Protein AF-A0AAV6S9V0-F1 (afdb_monomer)

Mean predicted aligned error: 18.76 Å

Structure (mmCIF, N/CA/C/O backbone):
data_AF-A0AAV6S9V0-F1
#
_entry.id   AF-A0AAV6S9V0-F1
#
loop_
_atom_site.group_PDB
_atom_site.id
_atom_site.type_symbol
_atom_site.label_atom_id
_atom_site.label_alt_id
_atom_site.label_comp_id
_atom_site.label_asym_id
_atom_site.label_entity_id
_atom_site.label_seq_id
_atom_site.pdbx_PDB_ins_code
_atom_site.Cartn_x
_atom_site.Cartn_y
_atom_site.Cartn_z
_atom_site.occupancy
_atom_site.B_iso_or_equiv
_atom_site.auth_seq_id
_atom_site.auth_comp_id
_atom_site.auth_asym_id
_atom_site.auth_atom_id
_atom_site.pdbx_PDB_model_num
ATOM 1 N N . MET A 1 1 ? 70.504 6.740 30.346 1.00 38.22 1 MET A N 1
ATOM 2 C CA . MET A 1 1 ? 70.441 8.205 30.497 1.00 38.22 1 MET A CA 1
ATOM 3 C C . MET A 1 1 ? 69.069 8.645 30.030 1.00 38.22 1 MET A C 1
ATOM 5 O O . MET A 1 1 ? 68.662 8.243 28.950 1.00 38.22 1 MET A O 1
ATOM 9 N N . HIS A 1 2 ? 68.331 9.310 30.915 1.00 37.66 2 HIS A N 1
ATOM 10 C CA . HIS A 1 2 ? 66.986 9.837 30.683 1.00 37.66 2 HIS A CA 1
ATOM 11 C C . HIS A 1 2 ? 66.999 11.092 29.785 1.00 37.66 2 HIS A C 1
ATOM 13 O O . HIS A 1 2 ? 68.056 11.699 29.642 1.00 37.66 2 HIS A O 1
ATOM 19 N N . GLN A 1 3 ? 65.788 11.475 29.339 1.00 31.36 3 GLN A N 1
ATOM 20 C CA . GLN A 1 3 ? 65.337 12.746 28.722 1.00 31.36 3 GLN A CA 1
ATOM 21 C C . GLN A 1 3 ? 65.499 12.838 27.192 1.00 31.36 3 GLN A C 1
ATOM 23 O O . GLN A 1 3 ? 66.560 12.542 26.667 1.00 31.36 3 GLN A O 1
ATOM 28 N N . ASP A 1 4 ? 64.509 13.225 26.382 1.00 32.84 4 ASP A N 1
ATOM 29 C CA . ASP A 1 4 ? 63.156 13.724 26.649 1.00 32.84 4 ASP A CA 1
ATOM 30 C C . ASP A 1 4 ? 62.246 13.421 25.448 1.00 32.84 4 ASP A C 1
ATOM 32 O O . ASP A 1 4 ? 62.575 13.709 24.298 1.00 32.84 4 ASP A O 1
ATOM 36 N N . ASN A 1 5 ? 61.076 12.855 25.738 1.00 45.12 5 ASN A N 1
ATOM 37 C CA . ASN A 1 5 ? 59.947 12.782 24.824 1.00 45.12 5 ASN A CA 1
ATOM 38 C C . ASN A 1 5 ? 59.062 13.996 25.122 1.00 45.12 5 ASN A C 1
ATOM 40 O O . ASN A 1 5 ? 58.205 13.935 26.003 1.00 45.12 5 ASN A O 1
ATOM 44 N N . SER A 1 6 ? 59.291 15.123 24.447 1.00 39.75 6 SER A N 1
ATOM 45 C CA . SER A 1 6 ? 58.415 16.286 24.596 1.00 39.75 6 SER A CA 1
ATOM 46 C C . SER A 1 6 ? 58.487 17.254 23.417 1.00 39.75 6 SER A C 1
ATOM 48 O O . SER A 1 6 ? 59.466 17.968 23.237 1.00 39.75 6 SER A O 1
ATOM 50 N N . LYS A 1 7 ? 57.345 17.337 22.722 1.00 47.72 7 LYS A N 1
ATOM 51 C CA . LYS A 1 7 ? 56.799 18.516 22.031 1.00 47.72 7 LYS A CA 1
ATOM 52 C C . LYS A 1 7 ? 57.554 19.016 20.793 1.00 47.72 7 LYS A C 1
ATOM 54 O O . LYS A 1 7 ? 58.293 19.988 20.847 1.00 47.72 7 LYS A O 1
ATOM 59 N N . LEU A 1 8 ? 57.164 18.489 19.634 1.00 48.75 8 LEU A N 1
ATOM 60 C CA . LEU A 1 8 ? 57.107 19.278 18.397 1.00 48.75 8 LEU A CA 1
ATOM 61 C C . LEU A 1 8 ? 55.664 19.759 18.195 1.00 48.75 8 LEU A C 1
ATOM 63 O O . LEU A 1 8 ? 54.963 19.350 17.277 1.00 48.75 8 LEU A O 1
ATOM 67 N N . VAL A 1 9 ? 55.202 20.594 19.127 1.00 52.38 9 VAL A N 1
ATOM 68 C CA . VAL A 1 9 ? 54.061 21.479 18.872 1.00 52.38 9 VAL A CA 1
ATOM 69 C C . VAL A 1 9 ? 54.633 22.634 18.046 1.00 52.38 9 VAL A C 1
ATOM 71 O O . VAL A 1 9 ? 55.621 23.224 18.492 1.00 52.38 9 VAL A O 1
ATOM 74 N N . PRO A 1 10 ? 54.105 22.939 16.848 1.00 49.31 10 PRO A N 1
ATOM 75 C CA . PRO A 1 10 ? 54.591 24.083 16.089 1.00 49.31 10 PRO A CA 1
ATOM 76 C C . PRO A 1 10 ? 54.406 25.353 16.936 1.00 49.31 10 PRO A C 1
ATOM 78 O O . PRO A 1 10 ? 53.394 25.470 17.633 1.00 49.31 10 PRO A O 1
ATOM 81 N N . PRO A 1 11 ? 55.374 26.286 16.941 1.00 52.94 11 PRO A N 1
ATOM 82 C CA . PRO A 1 11 ? 55.238 27.525 17.694 1.00 52.94 11 PRO A CA 1
ATOM 83 C C . PRO A 1 11 ? 53.966 28.248 17.236 1.00 52.94 11 PRO A C 1
ATOM 85 O O . PRO A 1 11 ? 53.780 28.490 16.045 1.00 52.94 11 PRO A O 1
ATOM 88 N N . ALA A 1 12 ? 53.088 28.557 18.192 1.00 57.81 12 ALA A N 1
ATOM 89 C CA . ALA A 1 12 ? 51.774 29.155 17.946 1.00 57.81 12 ALA A CA 1
ATOM 90 C C . ALA A 1 12 ? 51.840 30.637 17.527 1.00 57.81 12 ALA A C 1
ATOM 92 O O . ALA A 1 12 ? 50.809 31.234 17.225 1.00 57.81 12 ALA A O 1
ATOM 93 N N . ASP A 1 13 ? 53.042 31.217 17.482 1.00 63.16 13 ASP A N 1
ATOM 94 C CA . ASP A 1 13 ? 53.250 32.629 17.193 1.00 63.16 13 ASP A CA 1
ATOM 95 C C . ASP A 1 13 ? 53.823 32.818 15.789 1.00 63.16 13 ASP A C 1
ATOM 97 O O . ASP A 1 13 ? 55.015 32.657 15.521 1.00 63.16 13 ASP A O 1
ATOM 101 N N . GLY A 1 14 ? 52.923 33.161 14.875 1.00 69.25 14 GLY A N 1
ATOM 102 C CA . GLY A 1 14 ? 53.205 33.469 13.482 1.00 69.25 14 GLY A CA 1
ATOM 103 C C . GLY A 1 14 ? 51.919 33.435 12.657 1.00 69.25 14 GLY A C 1
ATOM 104 O O . GLY A 1 14 ? 50.917 32.895 13.130 1.00 69.25 14 GLY A O 1
ATOM 105 N N . PRO A 1 15 ? 51.922 33.996 11.435 1.00 82.00 15 PRO A N 1
ATOM 106 C CA . PRO A 1 15 ? 50.782 33.885 10.536 1.00 82.00 15 PRO A CA 1
ATOM 107 C C . PRO A 1 15 ? 50.359 32.414 10.391 1.00 82.00 15 PRO A C 1
ATOM 109 O O . PRO A 1 15 ? 51.203 31.526 10.246 1.00 82.00 15 PRO A O 1
ATOM 112 N N . LEU A 1 16 ? 49.054 32.158 10.452 1.00 86.69 16 LEU A N 1
ATOM 113 C CA . LEU A 1 16 ? 48.418 30.863 10.224 1.00 86.69 16 LEU A CA 1
ATOM 114 C C . LEU A 1 16 ? 48.966 30.161 8.969 1.00 86.69 16 LEU A C 1
ATOM 116 O O . LEU A 1 16 ? 49.220 28.957 8.996 1.00 86.69 16 LEU A O 1
ATOM 120 N N . SER A 1 17 ? 49.254 30.905 7.899 1.00 87.88 17 SER A N 1
ATOM 121 C CA . SER A 1 17 ? 49.874 30.365 6.685 1.00 87.88 17 SER A CA 1
ATOM 122 C C . SER A 1 17 ? 51.276 29.781 6.918 1.00 87.88 17 SER A C 1
ATOM 124 O O . SER A 1 17 ? 51.641 28.760 6.328 1.00 87.88 17 SER A O 1
ATOM 126 N N . ALA A 1 18 ? 52.067 30.380 7.811 1.00 84.56 18 ALA A N 1
ATOM 127 C CA . ALA A 1 18 ? 53.374 29.865 8.212 1.00 84.56 18 ALA A CA 1
ATOM 128 C C . ALA A 1 18 ? 53.247 28.630 9.119 1.00 84.56 18 ALA A C 1
ATOM 130 O O . ALA A 1 18 ? 54.039 27.695 8.981 1.00 84.56 18 ALA A O 1
ATOM 131 N N . GLN A 1 19 ? 52.227 28.584 9.983 1.00 86.50 19 GLN A N 1
ATOM 132 C CA . GLN A 1 19 ? 51.955 27.430 10.847 1.00 86.50 19 GLN A CA 1
ATOM 133 C C . GLN A 1 19 ? 51.532 26.200 10.031 1.00 86.50 19 GLN A C 1
ATOM 135 O O . GLN A 1 19 ? 52.069 25.112 10.235 1.00 86.50 19 GLN A O 1
ATOM 140 N N . ILE A 1 20 ? 50.646 26.378 9.045 1.00 87.94 20 ILE A N 1
ATOM 141 C CA . ILE A 1 20 ? 50.209 25.302 8.141 1.00 87.94 20 ILE A CA 1
ATOM 142 C C . ILE A 1 20 ? 51.389 24.788 7.300 1.00 87.94 20 ILE A C 1
ATOM 144 O O . ILE A 1 20 ? 51.562 23.580 7.128 1.00 87.94 20 ILE A O 1
ATOM 148 N N . LYS A 1 21 ? 52.275 25.684 6.844 1.00 87.06 21 LYS A N 1
ATOM 149 C CA . LYS A 1 21 ? 53.505 25.300 6.135 1.00 87.06 21 LYS A CA 1
ATOM 150 C C . LYS A 1 21 ? 54.456 24.483 7.019 1.00 87.06 21 LYS A C 1
ATOM 152 O O . LYS A 1 21 ? 55.012 23.489 6.548 1.00 87.06 21 LYS A O 1
ATOM 157 N N . ALA A 1 22 ? 54.638 24.879 8.279 1.00 85.50 22 ALA A N 1
ATOM 158 C CA . ALA A 1 22 ? 55.466 24.152 9.242 1.00 85.50 22 ALA A CA 1
ATOM 159 C C . ALA A 1 22 ? 54.875 22.771 9.572 1.00 85.50 22 ALA A C 1
ATOM 161 O O . ALA A 1 22 ? 55.609 21.784 9.620 1.00 85.50 22 ALA A O 1
ATOM 162 N N . LEU A 1 23 ? 53.548 22.681 9.707 1.00 87.31 23 LEU A N 1
ATOM 163 C CA . LEU A 1 23 ? 52.833 21.420 9.902 1.00 87.31 23 LEU A CA 1
ATOM 164 C C . LEU A 1 23 ? 53.046 20.462 8.721 1.00 87.31 23 LEU A C 1
ATOM 166 O O . LEU A 1 23 ? 53.389 19.297 8.927 1.00 87.31 23 LEU A O 1
ATOM 170 N N . ARG A 1 24 ? 52.950 20.965 7.482 1.00 89.19 24 ARG A N 1
ATOM 171 C CA . ARG A 1 24 ? 53.237 20.176 6.273 1.00 89.19 24 ARG A CA 1
ATOM 172 C C . ARG A 1 24 ? 54.676 19.663 6.247 1.00 89.19 24 ARG A C 1
ATOM 174 O O . ARG A 1 24 ? 54.918 18.515 5.886 1.00 89.19 24 ARG A O 1
ATOM 181 N N . GLN A 1 25 ? 55.639 20.499 6.636 1.00 85.56 25 GLN A N 1
ATOM 182 C CA . GLN A 1 25 ? 57.052 20.115 6.699 1.00 85.56 25 GLN A CA 1
ATOM 183 C C . GLN A 1 25 ? 57.311 19.045 7.763 1.00 85.56 25 GLN A C 1
ATOM 185 O O . GLN A 1 25 ? 58.062 18.109 7.490 1.00 85.56 25 GLN A O 1
ATOM 190 N N . ALA A 1 26 ? 56.674 19.152 8.931 1.00 86.25 26 ALA A N 1
ATOM 191 C CA . ALA A 1 26 ? 56.770 18.157 9.994 1.00 86.25 26 ALA A CA 1
ATOM 192 C C . ALA A 1 26 ? 56.170 16.809 9.568 1.00 86.25 26 ALA A C 1
ATOM 194 O O . ALA A 1 26 ? 56.795 15.779 9.796 1.00 86.25 26 ALA A O 1
ATOM 195 N N . TYR A 1 27 ? 55.018 16.824 8.887 1.00 88.06 27 TYR A N 1
ATOM 196 C CA . TYR A 1 27 ? 54.368 15.623 8.349 1.00 88.06 27 TYR A CA 1
ATOM 197 C C . TYR A 1 27 ? 55.253 14.874 7.341 1.00 88.06 27 TYR A C 1
ATOM 199 O O . TYR A 1 27 ? 55.373 13.654 7.404 1.00 88.06 27 TYR A O 1
ATOM 207 N N . VAL A 1 28 ? 55.930 15.596 6.443 1.00 88.12 28 VAL A N 1
ATOM 208 C CA . VAL A 1 28 ? 56.862 14.976 5.485 1.00 88.12 28 VAL A CA 1
ATOM 209 C C . VAL A 1 28 ? 58.127 14.466 6.187 1.00 88.12 28 VAL A C 1
ATOM 211 O O . VAL A 1 28 ? 58.603 13.376 5.879 1.00 88.12 28 VAL A O 1
ATOM 214 N N . HIS A 1 29 ? 58.656 15.202 7.172 1.00 82.06 29 HIS A N 1
ATOM 215 C CA . HIS A 1 29 ? 59.834 14.772 7.942 1.00 82.06 29 HIS A CA 1
ATOM 216 C C . HIS A 1 29 ? 59.568 13.553 8.832 1.00 82.06 29 HIS A C 1
ATOM 218 O O . HIS A 1 29 ? 60.494 12.790 9.096 1.00 82.06 29 HIS A O 1
ATOM 224 N N . SER A 1 30 ? 58.327 13.341 9.277 1.00 83.31 30 SER A N 1
ATOM 225 C CA . SER A 1 30 ? 57.923 12.141 10.015 1.00 83.31 30 SER A CA 1
ATOM 226 C C . SER A 1 30 ? 57.589 10.943 9.111 1.00 83.31 30 SER A C 1
ATOM 228 O O . SER A 1 30 ? 57.146 9.912 9.614 1.00 83.31 30 SER A O 1
ATOM 230 N N . GLY A 1 31 ? 57.833 11.047 7.796 1.00 82.12 31 GLY A N 1
ATOM 231 C CA . GLY A 1 31 ? 57.647 9.968 6.818 1.00 82.12 31 GLY A CA 1
ATOM 232 C C . GLY A 1 31 ? 56.293 9.970 6.100 1.00 82.12 31 GLY A C 1
ATOM 233 O O . GLY A 1 31 ? 56.017 9.065 5.312 1.00 82.12 31 GLY A O 1
ATOM 234 N N . GLY A 1 32 ? 55.446 10.976 6.334 1.00 87.50 32 GLY A N 1
ATOM 235 C CA . GLY A 1 32 ? 54.166 11.139 5.649 1.00 87.50 32 GLY A CA 1
ATOM 236 C C . GLY A 1 32 ? 54.342 11.457 4.162 1.00 87.50 32 GLY A C 1
ATOM 237 O O . GLY A 1 32 ? 54.975 12.446 3.802 1.00 87.50 32 GLY A O 1
ATOM 238 N N . SER A 1 33 ? 53.774 10.616 3.294 1.00 86.44 33 SER A N 1
ATOM 239 C CA . SER A 1 33 ? 53.889 10.734 1.827 1.00 86.44 33 SER A CA 1
ATOM 240 C C . SER A 1 33 ? 52.538 10.667 1.102 1.00 86.44 33 SER A C 1
ATOM 242 O O . SER A 1 33 ? 52.505 10.504 -0.115 1.00 86.44 33 SER A O 1
ATOM 244 N N . ASP A 1 34 ? 51.423 10.772 1.834 1.00 93.06 34 ASP A N 1
ATOM 245 C CA . ASP A 1 34 ? 50.078 10.752 1.255 1.00 93.06 34 ASP A CA 1
ATOM 246 C C . ASP A 1 34 ? 49.832 12.014 0.393 1.00 93.06 34 ASP A C 1
ATOM 248 O O . ASP A 1 34 ? 49.881 13.134 0.919 1.00 93.06 34 ASP A O 1
ATOM 252 N N . PRO A 1 35 ? 49.559 11.871 -0.920 1.00 84.25 35 PRO A N 1
ATOM 253 C CA . PRO A 1 35 ? 49.357 13.012 -1.812 1.00 84.25 35 PRO A CA 1
ATOM 254 C C . PRO A 1 35 ? 48.102 13.832 -1.496 1.00 84.25 35 PRO A C 1
ATOM 256 O O . PRO A 1 35 ? 48.109 15.046 -1.698 1.00 84.25 35 PRO A O 1
ATOM 259 N N . GLY A 1 36 ? 47.036 13.197 -1.001 1.00 89.31 36 GLY A N 1
ATOM 260 C CA . GLY A 1 36 ? 45.774 13.858 -0.671 1.00 89.31 36 GLY A CA 1
ATOM 261 C C . GLY A 1 36 ? 45.912 14.752 0.556 1.00 89.31 36 GLY A C 1
ATOM 262 O O . GLY A 1 36 ? 45.481 15.903 0.540 1.00 89.31 36 GLY A O 1
ATOM 263 N N . ILE A 1 37 ? 46.607 14.264 1.583 1.00 86.88 37 ILE A N 1
ATOM 264 C CA . ILE A 1 37 ? 46.890 15.037 2.799 1.00 86.88 37 ILE A CA 1
ATOM 265 C C . ILE A 1 37 ? 47.816 16.226 2.493 1.00 86.88 37 ILE A C 1
ATOM 267 O O . ILE A 1 37 ? 47.612 17.333 2.998 1.00 86.88 37 ILE A O 1
ATOM 271 N N . ILE A 1 38 ? 48.825 16.032 1.637 1.00 88.62 38 ILE A N 1
ATOM 272 C CA . ILE A 1 38 ? 49.725 17.117 1.222 1.00 88.62 38 ILE A CA 1
ATOM 273 C C . ILE A 1 38 ? 48.972 18.170 0.402 1.00 88.62 38 ILE A C 1
ATOM 275 O O . ILE A 1 38 ? 49.166 19.360 0.653 1.00 88.62 38 ILE A O 1
ATOM 279 N N . ALA A 1 39 ? 48.114 17.754 -0.535 1.00 88.56 39 ALA A N 1
ATOM 280 C CA . ALA A 1 39 ? 47.292 18.664 -1.332 1.00 88.56 39 ALA A CA 1
ATOM 281 C C . ALA A 1 39 ? 46.364 19.500 -0.440 1.00 88.56 39 ALA A C 1
ATOM 283 O O . ALA A 1 39 ? 46.391 20.725 -0.506 1.00 88.56 39 ALA A O 1
ATOM 284 N N . GLN A 1 40 ? 45.662 18.856 0.495 1.00 90.56 40 GLN A N 1
ATOM 285 C CA . GLN A 1 40 ? 44.777 19.543 1.433 1.00 90.56 40 GLN A CA 1
ATOM 286 C C . GLN A 1 40 ? 45.519 20.579 2.292 1.00 90.56 40 GLN A C 1
ATOM 288 O O . GLN A 1 40 ? 45.029 21.687 2.499 1.00 90.56 40 GLN A O 1
ATOM 293 N N . MET A 1 41 ? 46.727 20.261 2.774 1.00 89.88 41 MET A N 1
ATOM 294 C CA . MET A 1 41 ? 47.541 21.228 3.520 1.00 89.88 41 MET A CA 1
ATOM 295 C C . MET A 1 41 ? 48.034 22.394 2.650 1.00 89.88 41 MET A C 1
ATOM 297 O O . MET A 1 41 ? 48.228 23.492 3.166 1.00 89.88 41 MET A O 1
ATOM 301 N N . VAL A 1 42 ? 48.250 22.181 1.348 1.00 89.06 42 VAL A N 1
ATOM 302 C CA . VAL A 1 42 ? 48.604 23.252 0.400 1.00 89.06 42 VAL A CA 1
ATOM 303 C C . VAL A 1 42 ? 47.411 24.173 0.145 1.00 89.06 42 VAL A C 1
ATOM 305 O O . VAL A 1 42 ? 47.582 25.394 0.168 1.00 89.06 42 VAL A O 1
ATOM 308 N N . ASP A 1 43 ? 46.215 23.615 -0.024 1.00 92.06 43 ASP A N 1
ATOM 309 C CA . ASP A 1 43 ? 44.991 24.394 -0.230 1.00 92.06 43 ASP A CA 1
ATOM 310 C C . ASP A 1 43 ? 44.693 25.263 0.998 1.00 92.06 43 ASP A C 1
ATOM 312 O O . ASP A 1 43 ? 44.589 26.484 0.889 1.00 92.06 43 ASP A O 1
ATOM 316 N N . LEU A 1 44 ? 44.735 24.668 2.195 1.00 90.81 44 LEU A N 1
ATOM 317 C CA . LEU A 1 44 ? 44.561 25.391 3.459 1.00 90.81 44 LEU A CA 1
ATOM 318 C C . LEU A 1 44 ? 45.613 26.491 3.668 1.00 90.81 44 LEU A C 1
ATOM 320 O O . LEU A 1 44 ? 45.320 27.534 4.254 1.00 90.81 44 LEU A O 1
ATOM 324 N N . GLN A 1 45 ? 46.843 26.287 3.189 1.00 90.25 45 GLN A N 1
ATOM 325 C CA . GLN A 1 45 ? 47.881 27.314 3.252 1.00 90.25 45 GLN A CA 1
ATOM 326 C C . GLN A 1 45 ? 47.538 28.502 2.339 1.00 90.25 45 GLN A C 1
ATOM 328 O O . GLN A 1 45 ? 47.751 29.651 2.728 1.00 90.25 45 GLN A O 1
ATOM 333 N N . THR A 1 46 ? 47.011 28.231 1.144 1.00 87.19 46 THR A N 1
ATOM 334 C CA . THR A 1 46 ? 46.576 29.251 0.176 1.00 87.19 46 THR A CA 1
ATOM 335 C C . THR A 1 46 ? 45.413 30.071 0.730 1.00 87.19 46 THR A C 1
ATOM 337 O O . THR A 1 46 ? 45.448 31.305 0.692 1.00 87.19 46 THR A O 1
ATOM 340 N N . ASP A 1 47 ? 44.434 29.398 1.330 1.00 87.19 47 ASP A N 1
ATOM 341 C CA . ASP A 1 47 ? 43.279 30.037 1.959 1.00 87.19 47 ASP A CA 1
ATOM 342 C C . ASP A 1 47 ? 43.703 30.930 3.130 1.00 87.19 47 ASP A C 1
ATOM 344 O O . ASP A 1 47 ? 43.315 32.099 3.204 1.00 87.19 47 ASP A O 1
ATOM 348 N N . ALA A 1 48 ? 44.588 30.434 4.001 1.00 86.38 48 ALA A N 1
ATOM 349 C CA . ALA A 1 48 ? 45.124 31.216 5.113 1.00 86.38 48 ALA A CA 1
ATOM 350 C C . ALA A 1 48 ? 45.899 32.460 4.639 1.00 86.38 48 ALA A C 1
ATOM 352 O O . ALA A 1 48 ? 45.754 33.532 5.227 1.00 86.38 48 ALA A O 1
ATOM 353 N N . GLN A 1 49 ? 46.669 32.364 3.546 1.00 85.12 49 GLN A N 1
ATOM 354 C CA . GLN A 1 49 ? 47.364 33.523 2.962 1.00 85.12 49 GLN A CA 1
ATOM 355 C C . GLN A 1 49 ? 46.395 34.576 2.421 1.00 85.12 49 GLN A C 1
ATOM 357 O O . GLN A 1 49 ? 46.658 35.773 2.548 1.00 85.12 49 GLN A O 1
ATOM 362 N N . SER A 1 50 ? 45.278 34.148 1.829 1.00 84.06 50 SER A N 1
ATOM 363 C CA . SER A 1 50 ? 44.228 35.057 1.363 1.00 84.06 50 SER A CA 1
ATOM 364 C C . SER A 1 50 ? 43.611 35.828 2.534 1.00 84.06 50 SER A C 1
ATOM 366 O O . SER A 1 50 ? 43.519 37.058 2.501 1.00 84.06 50 SER A O 1
ATOM 368 N N . VAL A 1 51 ? 43.282 35.122 3.620 1.00 82.81 51 VAL A N 1
ATOM 369 C CA . VAL A 1 51 ? 42.694 35.712 4.832 1.00 82.81 51 VAL A CA 1
ATOM 370 C C . VAL A 1 51 ? 43.655 36.694 5.508 1.00 82.81 51 VAL A C 1
ATOM 372 O O . VAL A 1 51 ? 43.264 37.816 5.824 1.00 82.81 51 VAL A O 1
ATOM 375 N N . GLU A 1 52 ? 44.927 36.329 5.671 1.00 84.00 52 GLU A N 1
ATOM 376 C CA . GLU A 1 52 ? 45.944 37.201 6.275 1.00 84.00 52 GLU A CA 1
ATOM 377 C C . GLU A 1 52 ? 46.208 38.456 5.450 1.00 84.00 52 GLU A C 1
ATOM 379 O O . GLU A 1 52 ? 46.357 39.548 6.002 1.00 84.00 52 GLU A O 1
ATOM 384 N N . LYS A 1 53 ? 46.237 38.323 4.121 1.00 75.44 53 LYS A N 1
ATOM 385 C CA . LYS A 1 53 ? 46.408 39.458 3.213 1.00 75.44 53 LYS A CA 1
ATOM 386 C C . LYS A 1 53 ? 45.252 40.445 3.352 1.00 75.44 53 LYS A C 1
ATOM 388 O O . LYS A 1 53 ? 45.507 41.642 3.455 1.00 75.44 53 LYS A O 1
ATOM 393 N N . ASN A 1 54 ? 44.019 39.946 3.448 1.00 72.31 54 ASN A N 1
ATOM 394 C CA . ASN A 1 54 ? 42.824 40.765 3.664 1.00 72.31 54 ASN A CA 1
ATOM 395 C C . ASN A 1 54 ? 42.814 41.434 5.055 1.00 72.31 54 ASN A C 1
ATOM 397 O O . ASN A 1 54 ? 42.356 42.567 5.215 1.00 72.31 54 ASN A O 1
ATOM 401 N N . GLN A 1 55 ? 43.371 40.767 6.069 1.00 68.31 55 GLN A N 1
ATOM 402 C CA . GLN A 1 55 ? 43.485 41.299 7.430 1.00 68.31 55 GLN A CA 1
ATOM 403 C C . GLN A 1 55 ? 44.598 42.360 7.554 1.00 68.31 55 GLN A C 1
ATOM 405 O O . GLN A 1 55 ? 44.450 43.358 8.269 1.00 68.31 55 GLN A O 1
ATOM 410 N N . ALA A 1 56 ? 45.695 42.193 6.809 1.00 61.12 56 ALA A N 1
ATOM 411 C CA . ALA A 1 56 ? 46.788 43.156 6.718 1.00 61.12 56 ALA A CA 1
ATOM 412 C C . ALA A 1 56 ? 46.390 44.417 5.932 1.00 61.12 56 ALA A C 1
ATOM 414 O O . ALA A 1 56 ? 46.774 45.518 6.330 1.00 61.12 56 ALA A O 1
ATOM 415 N N . THR A 1 57 ? 45.581 44.293 4.870 1.00 57.72 57 THR A N 1
ATOM 416 C CA . THR A 1 57 ? 45.033 45.452 4.141 1.00 57.72 57 THR A CA 1
ATOM 417 C C . THR A 1 57 ? 44.063 46.255 5.008 1.00 57.72 57 THR A C 1
ATOM 419 O O . THR A 1 57 ? 44.197 47.475 5.075 1.00 57.72 57 THR A O 1
ATOM 422 N N . ALA A 1 58 ? 43.197 45.590 5.783 1.00 55.62 58 ALA A N 1
ATOM 423 C CA . ALA A 1 58 ? 42.310 46.254 6.746 1.00 55.62 58 ALA A CA 1
ATOM 424 C C . ALA A 1 58 ? 43.085 46.973 7.876 1.00 55.62 58 ALA A C 1
ATOM 426 O O . ALA A 1 58 ? 42.716 48.066 8.309 1.00 55.62 58 ALA A O 1
ATOM 427 N N . SER A 1 59 ? 44.206 46.399 8.327 1.00 53.62 59 SER A N 1
ATOM 428 C CA . SER A 1 59 ? 45.058 46.988 9.375 1.00 53.62 59 SER A CA 1
ATOM 429 C C . SER A 1 59 ? 45.950 48.132 8.863 1.00 53.62 59 SER A C 1
ATOM 431 O O . SER A 1 59 ? 46.261 49.064 9.608 1.00 53.62 59 SER A O 1
ATOM 433 N N . ALA A 1 60 ? 46.352 48.100 7.587 1.00 50.22 60 ALA A N 1
ATOM 434 C CA . ALA A 1 60 ? 47.101 49.177 6.938 1.00 50.22 60 ALA A CA 1
ATOM 435 C C . ALA A 1 60 ? 46.216 50.402 6.639 1.00 50.22 60 ALA A C 1
ATOM 437 O O . ALA A 1 60 ? 46.676 51.540 6.776 1.00 50.22 60 ALA A O 1
ATOM 438 N N . GLU A 1 61 ? 44.939 50.186 6.311 1.00 51.25 61 GLU A N 1
ATOM 439 C CA . GLU A 1 61 ? 43.940 51.252 6.157 1.00 51.25 61 GLU A CA 1
ATOM 440 C C . GLU A 1 61 ? 43.596 51.931 7.494 1.00 51.25 61 GLU A C 1
ATOM 442 O O . GLU A 1 61 ? 43.375 53.144 7.528 1.00 51.25 61 GLU A O 1
ATOM 447 N N . ALA A 1 62 ? 43.670 51.200 8.613 1.00 46.81 62 ALA A N 1
ATOM 448 C CA . ALA A 1 62 ? 43.483 51.745 9.960 1.00 46.81 62 ALA A CA 1
ATOM 449 C C . ALA A 1 62 ? 44.652 52.629 10.453 1.00 46.81 62 ALA A C 1
ATOM 451 O O . ALA A 1 62 ? 44.455 53.493 11.305 1.00 46.81 62 ALA A O 1
ATOM 452 N N . ARG A 1 63 ? 45.872 52.464 9.917 1.00 46.19 63 ARG A N 1
ATOM 453 C CA . ARG A 1 63 ? 47.079 53.184 10.384 1.00 46.19 63 ARG A CA 1
ATOM 454 C C . ARG A 1 63 ? 47.357 54.516 9.680 1.00 46.19 63 ARG A C 1
ATOM 456 O O . ARG A 1 63 ? 48.257 55.237 10.099 1.00 46.19 63 ARG A O 1
ATOM 463 N N . ARG A 1 64 ? 46.601 54.866 8.631 1.00 46.72 64 ARG A N 1
ATOM 464 C CA . ARG A 1 64 ? 46.774 56.124 7.873 1.00 46.72 64 ARG A CA 1
ATOM 465 C C . ARG A 1 64 ? 45.936 57.304 8.373 1.00 46.72 64 ARG A C 1
ATOM 467 O O . ARG A 1 64 ? 45.958 58.355 7.741 1.00 46.72 64 ARG A O 1
ATOM 474 N N . LYS A 1 65 ? 45.217 57.177 9.491 1.00 40.47 65 LYS A N 1
ATOM 475 C CA . LYS A 1 65 ? 44.393 58.269 10.027 1.00 40.47 65 LYS A CA 1
ATOM 476 C C . LYS A 1 65 ? 44.678 58.511 11.507 1.00 40.47 65 LYS A C 1
ATOM 478 O O . LYS A 1 65 ? 44.179 57.793 12.362 1.00 40.47 65 LYS A O 1
ATOM 483 N N . ASN A 1 66 ? 45.464 59.544 11.791 1.00 35.75 66 ASN A N 1
ATOM 484 C CA . ASN A 1 66 ? 45.396 60.318 13.033 1.00 35.75 66 ASN A CA 1
ATOM 485 C C . ASN A 1 66 ? 45.985 61.721 12.742 1.00 35.75 66 ASN A C 1
ATOM 487 O O . ASN A 1 66 ? 46.907 61.772 11.924 1.00 35.75 66 ASN A O 1
ATOM 491 N N . PRO A 1 67 ? 45.560 62.829 13.385 1.00 51.94 67 PRO A N 1
ATOM 492 C CA . PRO A 1 67 ? 44.689 62.900 14.557 1.00 51.94 67 PRO A CA 1
ATOM 493 C C . PRO A 1 67 ? 43.542 63.933 14.485 1.00 51.94 67 PRO A C 1
ATOM 495 O O . PRO A 1 67 ? 43.423 64.699 13.538 1.00 51.94 67 PRO A O 1
ATOM 498 N N . GLU A 1 68 ? 42.755 63.933 15.566 1.00 31.81 68 GLU A N 1
ATOM 499 C CA . GLU A 1 68 ? 41.888 65.016 16.071 1.00 31.81 68 GLU A CA 1
ATOM 500 C C . GLU A 1 68 ? 40.377 64.949 15.762 1.00 31.81 68 GLU A C 1
ATOM 502 O O . GLU A 1 68 ? 39.868 65.425 14.760 1.00 31.81 68 GLU A O 1
ATOM 507 N N . HIS A 1 69 ? 39.692 64.353 16.745 1.00 36.06 69 HIS A N 1
ATOM 508 C CA . HIS A 1 69 ? 38.471 64.806 17.425 1.00 36.06 69 HIS A CA 1
ATOM 509 C C . HIS A 1 69 ? 37.157 65.031 16.644 1.00 36.06 69 HIS A C 1
ATOM 511 O O . HIS A 1 69 ? 37.043 65.877 15.769 1.00 36.06 69 HIS A O 1
ATOM 517 N N . CYS A 1 70 ? 36.130 64.338 17.160 1.00 42.09 70 CYS A N 1
ATOM 518 C CA . CYS A 1 70 ? 34.690 64.590 17.044 1.00 42.09 70 CYS A CA 1
ATOM 519 C C . CYS A 1 70 ? 34.082 64.504 15.641 1.00 42.09 70 CYS A C 1
ATOM 521 O O . CYS A 1 70 ? 34.145 65.466 14.899 1.00 42.09 70 CYS A O 1
ATOM 523 N N . ILE A 1 71 ? 33.452 63.367 15.307 1.00 40.38 71 ILE A N 1
ATOM 524 C CA . ILE A 1 71 ? 31.986 63.170 15.178 1.00 40.38 71 ILE A CA 1
ATOM 525 C C . ILE A 1 71 ? 31.784 61.648 15.003 1.00 40.38 71 ILE A C 1
ATOM 527 O O . ILE A 1 71 ? 31.923 61.103 13.908 1.00 40.38 71 ILE A O 1
ATOM 531 N N . LEU A 1 72 ? 31.531 60.936 16.106 1.00 47.12 72 LEU A N 1
ATOM 532 C CA . LEU A 1 72 ? 30.978 59.579 16.061 1.00 47.12 72 LEU A CA 1
ATOM 533 C C . LEU A 1 72 ? 29.482 59.719 15.750 1.00 47.12 72 LEU A C 1
ATOM 535 O O . LEU A 1 72 ? 28.797 60.416 16.486 1.00 47.12 72 LEU A O 1
ATOM 539 N N . ASP A 1 73 ? 29.024 59.142 14.634 1.00 37.97 73 ASP A N 1
ATOM 540 C CA . ASP A 1 73 ? 27.855 58.232 14.590 1.00 37.97 73 ASP A CA 1
ATOM 541 C C . ASP A 1 73 ? 27.286 58.023 13.175 1.00 37.97 73 ASP A C 1
ATOM 543 O O . ASP A 1 73 ? 26.633 57.019 12.920 1.00 37.97 73 ASP A O 1
ATOM 547 N N . SER A 1 74 ? 27.603 58.862 12.185 1.00 38.56 74 SER A N 1
ATOM 548 C CA . SER A 1 74 ? 26.897 58.794 10.888 1.00 38.56 74 SER A CA 1
ATOM 549 C C . SER A 1 74 ? 27.450 57.798 9.853 1.00 38.56 74 SER A C 1
ATOM 551 O O . SER A 1 74 ? 26.792 57.546 8.847 1.00 38.56 74 SER A O 1
ATOM 553 N N . THR A 1 75 ? 28.640 57.214 10.051 1.00 40.31 75 THR A N 1
ATOM 554 C CA . THR A 1 75 ? 29.318 56.438 8.981 1.00 40.31 75 THR A CA 1
ATOM 555 C C . THR A 1 75 ? 29.321 54.919 9.199 1.00 40.31 75 THR A C 1
ATOM 557 O O . THR A 1 75 ? 29.561 54.170 8.254 1.00 40.31 75 THR A O 1
ATOM 560 N N . ARG A 1 76 ? 29.010 54.420 10.408 1.00 42.19 76 ARG A N 1
ATOM 561 C CA . ARG A 1 76 ? 28.898 52.962 10.653 1.00 42.19 76 ARG A CA 1
ATOM 562 C C . ARG A 1 76 ? 27.567 52.386 10.163 1.00 42.19 76 ARG A C 1
ATOM 564 O O . ARG A 1 76 ? 27.541 51.240 9.723 1.00 42.19 76 ARG A O 1
ATOM 571 N N . GLU A 1 77 ? 26.502 53.186 10.140 1.00 40.38 77 GLU A N 1
ATOM 572 C CA . GLU A 1 77 ? 25.180 52.740 9.682 1.00 40.38 77 GLU A CA 1
ATOM 573 C C . GLU A 1 77 ? 25.094 52.563 8.158 1.00 40.38 77 GLU A C 1
ATOM 575 O O . GLU A 1 77 ? 24.434 51.642 7.680 1.00 40.38 77 GLU A O 1
ATOM 580 N N . ALA A 1 78 ? 25.795 53.392 7.375 1.00 41.88 78 ALA A N 1
ATOM 581 C CA . ALA A 1 78 ? 25.794 53.284 5.914 1.00 41.88 78 ALA A CA 1
ATOM 582 C C . ALA A 1 78 ? 26.545 52.033 5.422 1.00 41.88 78 ALA A C 1
ATOM 584 O O . ALA A 1 78 ? 26.090 51.364 4.496 1.00 41.88 78 ALA A O 1
ATOM 585 N N . SER A 1 79 ? 27.651 51.675 6.086 1.00 47.00 79 SER A N 1
ATOM 586 C CA . SER A 1 79 ? 28.408 50.460 5.765 1.00 47.00 79 SER A CA 1
ATOM 587 C C . SER A 1 79 ? 27.650 49.195 6.169 1.00 47.00 79 SER A C 1
ATOM 589 O O . SER A 1 79 ? 27.642 48.245 5.399 1.00 47.00 79 SER A O 1
ATOM 591 N N . GLN A 1 80 ? 26.972 49.189 7.324 1.00 48.69 80 GLN A N 1
ATOM 592 C CA . GLN A 1 80 ? 26.144 48.052 7.745 1.00 48.69 80 GLN A CA 1
ATOM 593 C C . GLN A 1 80 ? 24.917 47.874 6.852 1.00 48.69 80 GLN A C 1
ATOM 595 O O . GLN A 1 80 ? 24.607 46.748 6.487 1.00 48.69 80 GLN A O 1
ATOM 600 N N . ARG A 1 81 ? 24.251 48.959 6.426 1.00 46.62 81 ARG A N 1
ATOM 601 C CA . ARG A 1 81 ? 23.149 48.858 5.456 1.00 46.62 81 ARG A CA 1
ATOM 602 C C . ARG A 1 81 ? 23.614 48.298 4.116 1.00 46.62 81 ARG A C 1
ATOM 604 O O . ARG A 1 81 ? 22.889 47.490 3.558 1.00 46.62 81 ARG A O 1
ATOM 611 N N . GLY A 1 82 ? 24.794 48.680 3.620 1.00 51.75 82 GLY A N 1
ATOM 612 C CA . GLY A 1 82 ? 25.364 48.108 2.393 1.00 51.75 82 GLY A CA 1
ATOM 613 C C . GLY A 1 82 ? 25.545 46.592 2.488 1.00 51.75 82 GLY A C 1
ATOM 614 O O . GLY A 1 82 ? 25.055 45.866 1.630 1.00 51.75 82 GLY A O 1
ATOM 615 N N . THR A 1 83 ? 26.123 46.108 3.591 1.00 56.22 83 THR A N 1
ATOM 616 C CA . THR A 1 83 ? 26.305 44.667 3.835 1.00 56.22 83 THR A CA 1
ATOM 617 C C . THR A 1 83 ? 24.975 43.938 4.044 1.00 56.22 83 THR A C 1
ATOM 619 O O . THR A 1 83 ? 24.808 42.819 3.573 1.00 56.22 83 THR A O 1
ATOM 622 N N . THR A 1 84 ? 24.002 44.570 4.708 1.00 60.88 84 THR A N 1
ATOM 623 C CA . THR A 1 84 ? 22.659 44.006 4.915 1.00 60.88 84 THR A CA 1
ATOM 624 C C . THR A 1 84 ? 21.854 43.942 3.615 1.00 60.88 84 THR A C 1
ATOM 626 O O . THR A 1 84 ? 21.155 42.961 3.387 1.00 60.88 84 THR A O 1
ATOM 629 N N . TRP A 1 85 ? 21.957 44.949 2.740 1.00 63.56 85 TRP A N 1
ATOM 630 C CA . TRP A 1 85 ? 21.303 44.937 1.426 1.00 63.56 85 TRP A CA 1
ATOM 631 C C . TRP A 1 85 ? 21.938 43.916 0.480 1.00 63.56 85 TRP A C 1
ATOM 633 O O . TRP A 1 85 ? 21.210 43.224 -0.228 1.00 63.56 85 TRP A O 1
ATOM 643 N N . GLU A 1 86 ? 23.266 43.778 0.494 1.00 77.06 86 GLU A N 1
ATOM 644 C CA . GLU A 1 86 ? 23.979 42.737 -0.257 1.00 77.06 86 GLU A CA 1
ATOM 645 C C . GLU A 1 86 ? 23.611 41.331 0.233 1.00 77.06 86 GLU A C 1
ATOM 647 O O . GLU A 1 86 ? 23.335 40.458 -0.588 1.00 77.06 86 GLU A O 1
ATOM 652 N N . LEU A 1 87 ? 23.512 41.123 1.552 1.00 77.06 87 LEU A N 1
ATOM 653 C CA . LEU A 1 87 ? 23.020 39.872 2.141 1.00 77.06 87 LEU A CA 1
ATOM 654 C C . LEU A 1 87 ? 21.574 39.570 1.736 1.00 77.06 87 LEU A C 1
ATOM 656 O O . LEU A 1 87 ? 21.283 38.440 1.359 1.00 77.06 87 LEU A O 1
ATOM 660 N N . LEU A 1 88 ? 20.689 40.569 1.754 1.00 83.81 88 LEU A N 1
ATOM 661 C CA . LEU A 1 88 ? 19.284 40.402 1.373 1.00 83.81 88 LEU A CA 1
ATOM 662 C C . LEU A 1 88 ? 19.128 40.056 -0.118 1.00 83.81 88 LEU A C 1
ATOM 664 O O . LEU A 1 88 ? 18.307 39.219 -0.488 1.00 83.81 88 LEU A O 1
ATOM 668 N N . LEU A 1 89 ? 19.932 40.680 -0.982 1.00 85.06 89 LEU A N 1
ATOM 669 C CA . LEU A 1 89 ? 19.983 40.361 -2.412 1.00 85.06 89 LEU A CA 1
ATOM 670 C C . LEU A 1 89 ? 20.504 38.942 -2.651 1.00 85.06 89 LEU A C 1
ATOM 672 O O . LEU A 1 89 ? 19.959 38.222 -3.488 1.00 85.06 89 LEU A O 1
ATOM 676 N N . LEU A 1 90 ? 21.524 38.528 -1.899 1.00 79.56 90 LEU A N 1
ATOM 677 C CA . LEU A 1 90 ? 22.084 37.184 -1.987 1.00 79.56 90 LEU A CA 1
ATOM 678 C C . LEU A 1 90 ? 21.101 36.124 -1.470 1.00 79.56 90 LEU A C 1
ATOM 680 O O . LEU A 1 90 ? 20.978 35.060 -2.070 1.00 79.56 90 LEU A O 1
ATOM 684 N N . GLU A 1 91 ? 20.356 36.424 -0.407 1.00 79.75 91 GLU A N 1
ATOM 685 C CA . GLU A 1 91 ? 19.307 35.560 0.140 1.00 79.75 91 GLU A CA 1
ATOM 686 C C . GLU A 1 91 ? 18.140 35.409 -0.842 1.00 79.75 91 GLU A C 1
ATOM 688 O O . GLU A 1 91 ? 17.697 34.294 -1.115 1.00 79.75 91 GLU A O 1
ATOM 693 N N . GLN A 1 92 ? 17.709 36.504 -1.473 1.00 89.94 92 GLN A N 1
ATOM 694 C CA . GLN A 1 92 ? 16.694 36.457 -2.525 1.00 89.94 92 GLN A CA 1
ATOM 695 C C . GLN A 1 92 ? 17.176 35.676 -3.759 1.00 89.94 92 GLN A C 1
ATOM 697 O O . GLN A 1 92 ? 16.402 34.947 -4.387 1.00 89.94 92 GLN A O 1
ATOM 702 N N . GLN A 1 93 ? 18.451 35.816 -4.128 1.00 82.75 93 GLN A N 1
ATOM 703 C CA . GLN A 1 93 ? 19.044 35.026 -5.202 1.00 82.75 93 GLN A CA 1
ATOM 704 C C . GLN A 1 93 ? 19.113 33.542 -4.826 1.00 82.75 93 GLN A C 1
ATOM 706 O O . GLN A 1 93 ? 18.820 32.704 -5.677 1.00 82.75 93 GLN A O 1
ATOM 711 N N . ASN A 1 94 ? 19.433 33.215 -3.573 1.00 83.19 94 ASN A N 1
ATOM 712 C CA . ASN A 1 94 ? 19.412 31.842 -3.074 1.00 83.19 94 ASN A CA 1
ATOM 713 C C . ASN A 1 94 ? 18.006 31.252 -3.103 1.00 83.19 94 ASN A C 1
ATOM 715 O O . ASN A 1 94 ? 17.849 30.171 -3.648 1.00 83.19 94 ASN A O 1
ATOM 719 N N . GLN A 1 95 ? 16.978 31.977 -2.662 1.00 83.69 95 GLN A N 1
ATOM 720 C CA . GLN A 1 95 ? 15.592 31.506 -2.772 1.00 83.69 95 GLN A CA 1
ATOM 721 C C . GLN A 1 95 ? 15.200 31.215 -4.225 1.00 83.69 95 GLN A C 1
ATOM 723 O O . GLN A 1 95 ? 14.618 30.178 -4.529 1.00 83.69 95 GLN A O 1
ATOM 728 N N . ARG A 1 96 ? 15.581 32.091 -5.161 1.00 89.81 96 ARG A N 1
ATOM 729 C CA . ARG A 1 96 ? 15.326 31.864 -6.591 1.00 89.81 96 ARG A CA 1
ATOM 730 C C . ARG A 1 96 ? 16.075 30.642 -7.123 1.00 89.81 96 ARG A C 1
ATOM 732 O O . ARG A 1 96 ? 15.527 29.891 -7.926 1.00 89.81 96 ARG A O 1
ATOM 739 N N . LEU A 1 97 ? 17.333 30.468 -6.728 1.00 88.69 97 LEU A N 1
ATOM 740 C CA . LEU A 1 97 ? 18.130 29.311 -7.125 1.00 88.69 97 LEU A CA 1
ATOM 741 C C . LEU A 1 97 ? 17.579 28.025 -6.511 1.00 88.69 97 LEU A C 1
ATOM 743 O O . LEU A 1 97 ? 17.540 27.018 -7.204 1.00 88.69 97 LEU A O 1
ATOM 747 N N . GLU A 1 98 ? 17.103 28.055 -5.270 1.00 79.81 98 GLU A N 1
ATOM 748 C CA . GLU A 1 98 ? 16.429 26.936 -4.611 1.00 79.81 98 GLU A CA 1
ATOM 749 C C . GLU A 1 98 ? 15.143 26.555 -5.347 1.00 79.81 98 GLU A C 1
ATOM 751 O O . GLU A 1 98 ? 14.935 25.379 -5.637 1.00 79.81 98 GLU A O 1
ATOM 756 N N . GLU A 1 99 ? 14.322 27.528 -5.750 1.00 85.44 99 GLU A N 1
ATOM 757 C CA . GLU A 1 99 ? 13.135 27.279 -6.576 1.00 85.44 99 GLU A CA 1
ATOM 758 C C . GLU A 1 99 ? 13.478 26.706 -7.957 1.00 85.44 99 GLU A C 1
ATOM 760 O O . GLU A 1 99 ? 12.737 25.877 -8.490 1.00 85.44 99 GLU A O 1
ATOM 765 N N . GLU A 1 100 ? 14.579 27.149 -8.563 1.00 84.44 100 GLU A N 1
ATOM 766 C CA . GLU A 1 100 ? 15.020 26.656 -9.867 1.00 84.44 100 GLU A CA 1
ATOM 767 C C . GLU A 1 100 ? 15.645 25.260 -9.751 1.00 84.44 100 GLU A C 1
ATOM 769 O O . GLU A 1 100 ? 15.385 24.402 -10.590 1.00 84.44 100 GLU A O 1
ATOM 774 N N . ILE A 1 101 ? 16.396 24.985 -8.680 1.00 86.50 101 ILE A N 1
ATOM 775 C CA . ILE A 1 101 ? 16.881 23.645 -8.328 1.00 86.50 101 ILE A CA 1
ATOM 776 C C . ILE A 1 101 ? 15.693 22.722 -8.124 1.00 86.50 101 ILE A C 1
ATOM 778 O O . ILE A 1 101 ? 15.687 21.628 -8.684 1.00 86.50 101 ILE A O 1
ATOM 782 N N . LEU A 1 102 ? 14.675 23.177 -7.394 1.00 87.69 102 LEU A N 1
ATOM 783 C CA . LEU A 1 102 ? 13.448 22.431 -7.189 1.00 87.69 102 LEU A CA 1
ATOM 784 C C . LEU A 1 102 ? 12.811 22.142 -8.554 1.00 87.69 102 LEU A C 1
ATOM 786 O O . LEU A 1 102 ? 12.623 20.983 -8.907 1.00 87.69 102 LEU A O 1
ATOM 790 N N . ARG A 1 103 ? 12.591 23.155 -9.400 1.00 89.62 103 ARG A N 1
ATOM 791 C CA . ARG A 1 103 ? 12.047 22.971 -10.760 1.00 89.62 103 ARG A CA 1
ATOM 792 C C . ARG A 1 103 ? 12.868 22.013 -11.621 1.00 89.62 103 ARG A C 1
ATOM 794 O O . ARG A 1 103 ? 12.279 21.181 -12.309 1.00 89.62 103 ARG A O 1
ATOM 801 N N . ILE A 1 104 ? 14.196 22.099 -11.582 1.00 82.38 104 ILE A N 1
ATOM 802 C CA . ILE A 1 104 ? 15.107 21.208 -12.309 1.00 82.38 104 ILE A CA 1
ATOM 803 C C . ILE A 1 104 ? 15.027 19.786 -11.751 1.00 82.38 104 ILE A C 1
ATOM 805 O O . ILE A 1 104 ? 15.030 18.843 -12.537 1.00 82.38 104 ILE A O 1
ATOM 809 N N . GLN A 1 105 ? 14.924 19.602 -10.434 1.00 79.56 105 GLN A N 1
ATOM 810 C CA . GLN A 1 105 ? 14.731 18.294 -9.805 1.00 79.56 105 GLN A CA 1
ATOM 811 C C . GLN A 1 105 ? 13.384 17.691 -10.211 1.00 79.56 105 GLN A C 1
ATOM 813 O O . GLN A 1 105 ? 13.372 16.601 -10.770 1.00 79.56 105 GLN A O 1
ATOM 818 N N . TRP A 1 106 ? 12.281 18.435 -10.097 1.00 62.31 106 TRP A N 1
ATOM 819 C CA . TRP A 1 106 ? 10.958 17.998 -10.564 1.00 62.31 106 TRP A CA 1
ATOM 820 C C . TRP A 1 106 ? 10.917 17.744 -12.079 1.00 62.31 106 TRP A C 1
ATOM 822 O O . TRP A 1 106 ? 10.155 16.904 -12.558 1.00 62.31 106 TRP A O 1
ATOM 832 N N . ALA A 1 107 ? 11.704 18.473 -12.876 1.00 71.06 107 ALA A N 1
ATOM 833 C CA . ALA A 1 107 ? 11.840 18.229 -14.310 1.00 71.06 107 ALA A CA 1
ATOM 834 C C . ALA A 1 107 ? 12.698 16.993 -14.605 1.00 71.06 107 ALA A C 1
ATOM 836 O O . ALA A 1 107 ? 12.379 16.261 -15.533 1.00 71.06 107 ALA A O 1
ATOM 837 N N . ARG A 1 108 ? 13.744 16.725 -13.814 1.00 71.56 108 ARG A N 1
ATOM 838 C CA . ARG A 1 108 ? 14.576 15.516 -13.904 1.00 71.56 108 ARG A CA 1
ATOM 839 C C . ARG A 1 108 ? 13.837 14.277 -13.425 1.00 71.56 108 ARG A C 1
ATOM 841 O O . ARG A 1 108 ? 13.993 13.247 -14.052 1.00 71.56 108 ARG A O 1
ATOM 848 N N . GLU A 1 109 ? 13.006 14.365 -12.395 1.00 65.44 109 GLU A N 1
ATOM 849 C CA . GLU A 1 109 ? 12.133 13.268 -11.961 1.00 65.44 109 GLU A CA 1
ATOM 850 C C . GLU A 1 109 ? 11.084 12.953 -13.029 1.00 65.44 109 GLU A C 1
ATOM 852 O O . GLU A 1 109 ? 10.877 11.792 -13.379 1.00 65.44 109 GLU A O 1
ATOM 857 N N . ARG A 1 110 ? 10.488 13.988 -13.640 1.00 55.75 110 ARG A N 1
ATOM 858 C CA . ARG A 1 110 ? 9.596 13.808 -14.792 1.00 55.75 110 ARG A CA 1
ATOM 859 C C . ARG A 1 110 ? 10.335 13.258 -16.013 1.00 55.75 110 ARG A C 1
ATOM 861 O O . ARG A 1 110 ? 9.837 12.315 -16.610 1.00 55.75 110 ARG A O 1
ATOM 868 N N . ASN A 1 111 ? 11.514 13.777 -16.363 1.00 52.66 111 ASN A N 1
ATOM 869 C CA . ASN A 1 111 ? 12.301 13.302 -17.507 1.00 52.66 111 ASN A CA 1
ATOM 870 C C . ASN A 1 111 ? 12.943 11.929 -17.278 1.00 52.66 111 ASN A C 1
ATOM 872 O O . ASN A 1 111 ? 13.032 11.176 -18.233 1.00 52.66 111 ASN A O 1
ATOM 876 N N . GLN A 1 112 ? 13.301 11.534 -16.054 1.00 47.94 112 GLN A N 1
ATOM 877 C CA . GLN A 1 112 ? 13.691 10.153 -15.733 1.00 47.94 112 GLN A CA 1
ATOM 878 C C . GLN A 1 112 ? 12.521 9.183 -15.952 1.00 47.94 112 GLN A C 1
ATOM 880 O O . GLN A 1 112 ? 12.733 8.060 -16.399 1.00 47.94 112 GLN A O 1
ATOM 885 N N . ASN A 1 113 ? 11.284 9.647 -15.748 1.00 46.50 113 ASN A N 1
ATOM 886 C CA . ASN A 1 113 ? 10.062 8.933 -16.130 1.00 46.50 113 ASN A CA 1
ATOM 887 C C . ASN A 1 113 ? 9.857 8.844 -17.663 1.00 46.50 113 ASN A C 1
ATOM 889 O O . ASN A 1 113 ? 9.096 7.998 -18.131 1.00 46.50 113 ASN A O 1
ATOM 893 N N . TYR A 1 114 ? 10.524 9.697 -18.455 1.00 42.28 114 TYR A N 1
ATOM 894 C CA . TYR A 1 114 ? 10.480 9.685 -19.926 1.00 42.28 114 TYR A CA 1
ATOM 895 C C . TYR A 1 114 ? 11.698 8.996 -20.570 1.00 42.28 114 TYR A C 1
ATOM 897 O O . TYR A 1 114 ? 11.537 8.358 -21.605 1.00 42.28 114 TYR A O 1
ATOM 905 N N . GLU A 1 115 ? 12.889 9.046 -19.969 1.00 38.84 115 GLU A N 1
ATOM 906 C CA . GLU A 1 115 ? 14.106 8.385 -20.469 1.00 38.84 115 GLU A CA 1
ATOM 907 C C . GLU A 1 115 ? 14.174 6.894 -20.087 1.00 38.84 115 GLU A C 1
ATOM 909 O O . GLU A 1 115 ? 14.857 6.122 -20.757 1.00 38.84 115 GLU A O 1
ATOM 914 N N . GLY A 1 116 ? 13.380 6.450 -19.103 1.00 42.12 116 GLY A N 1
ATOM 915 C CA . GLY A 1 116 ? 13.121 5.029 -18.838 1.00 42.12 116 GLY A CA 1
ATOM 916 C C . GLY A 1 116 ? 12.213 4.337 -19.868 1.00 42.12 116 GLY A C 1
ATOM 917 O O . GLY A 1 116 ? 12.113 3.117 -19.863 1.00 42.12 116 GLY A O 1
ATOM 918 N N . ARG A 1 117 ? 11.575 5.075 -20.794 1.00 41.03 117 ARG A N 1
ATOM 919 C CA . ARG A 1 117 ? 10.644 4.500 -21.791 1.00 41.03 117 ARG A CA 1
ATOM 920 C C . ARG A 1 117 ? 11.306 3.716 -22.930 1.00 41.03 117 ARG A C 1
ATOM 922 O O . ARG 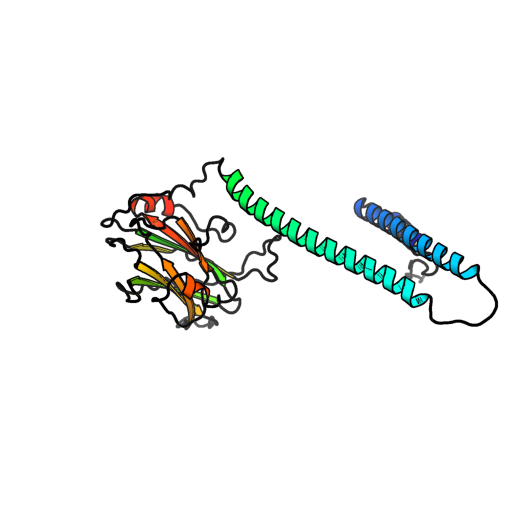A 1 117 ? 10.590 3.102 -23.717 1.00 41.03 117 ARG A O 1
ATOM 929 N N . HIS A 1 118 ? 12.633 3.737 -23.066 1.00 40.38 118 HIS A N 1
ATOM 930 C CA . HIS A 1 118 ? 13.321 3.115 -24.210 1.00 40.38 118 HIS A CA 1
ATOM 931 C C . HIS A 1 118 ? 13.981 1.758 -23.933 1.00 40.38 118 HIS A C 1
ATOM 933 O O . HIS A 1 118 ? 14.647 1.212 -24.812 1.00 40.38 118 HIS A O 1
ATOM 939 N N . ILE A 1 119 ? 13.728 1.158 -22.772 1.00 41.00 119 ILE A N 1
ATOM 940 C CA . ILE A 1 119 ? 13.992 -0.261 -22.528 1.00 41.00 119 ILE A CA 1
ATOM 941 C C . ILE A 1 119 ? 12.686 -0.825 -21.978 1.00 41.00 119 ILE A C 1
ATOM 943 O O . ILE A 1 119 ? 12.191 -0.332 -20.976 1.00 41.00 119 ILE A O 1
ATOM 947 N N . LEU A 1 120 ? 12.084 -1.788 -22.675 1.00 39.84 120 LEU A N 1
ATOM 948 C CA . LEU A 1 120 ? 10.856 -2.454 -22.238 1.00 39.84 120 LEU A CA 1
ATOM 949 C C . LEU A 1 120 ? 11.091 -3.090 -20.858 1.00 39.84 120 LEU A C 1
ATOM 951 O O . LEU A 1 120 ? 11.643 -4.185 -20.767 1.00 39.84 120 LEU A O 1
ATOM 955 N N . ASP A 1 121 ? 10.694 -2.393 -19.795 1.00 3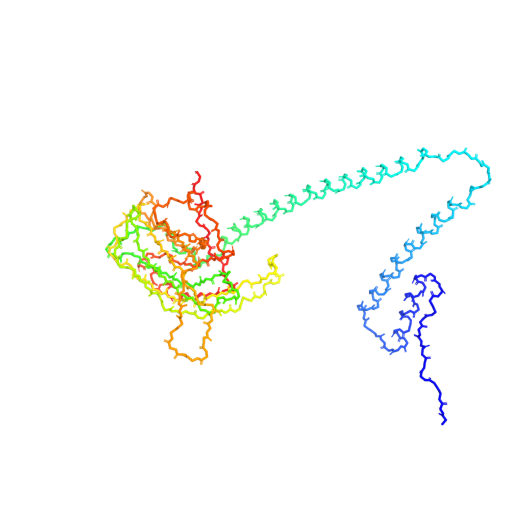8.31 121 ASP A N 1
ATOM 956 C CA . ASP A 1 121 ? 10.620 -2.955 -18.454 1.00 38.31 121 ASP A CA 1
ATOM 957 C C . ASP A 1 121 ? 9.430 -3.933 -18.413 1.00 38.31 121 ASP A C 1
ATOM 959 O O . ASP A 1 121 ? 8.309 -3.544 -18.752 1.00 38.31 121 ASP A O 1
ATOM 963 N N . PRO A 1 122 ? 9.607 -5.183 -17.939 1.00 44.34 122 PRO A N 1
ATOM 964 C CA . PRO A 1 122 ? 8.508 -6.137 -17.729 1.00 44.34 122 PRO A CA 1
ATOM 965 C C . PRO A 1 122 ? 7.380 -5.603 -16.823 1.00 44.34 122 PRO A C 1
ATOM 967 O O . PRO A 1 122 ? 6.285 -6.162 -16.788 1.00 44.34 122 PRO A O 1
ATOM 970 N N . VAL A 1 123 ? 7.640 -4.513 -16.097 1.00 46.62 123 VAL A N 1
ATOM 971 C CA . VAL A 1 123 ? 6.757 -3.851 -15.127 1.00 46.62 123 VAL A CA 1
ATOM 972 C C . VAL A 1 123 ? 5.635 -3.036 -15.796 1.00 46.62 123 VAL A C 1
ATOM 974 O O . VAL A 1 123 ? 4.590 -2.835 -15.179 1.00 46.62 123 VAL A O 1
ATOM 977 N N . ASP A 1 124 ? 5.784 -2.642 -17.068 1.00 52.12 124 ASP A N 1
ATOM 978 C CA . ASP A 1 124 ? 4.736 -1.952 -17.850 1.00 52.12 124 ASP A CA 1
ATOM 979 C C . ASP A 1 124 ? 3.740 -2.929 -18.525 1.00 52.12 124 ASP A C 1
ATOM 981 O O . ASP A 1 124 ? 2.871 -2.523 -19.298 1.00 52.12 124 ASP A O 1
ATOM 985 N N . SER A 1 125 ? 3.813 -4.230 -18.205 1.00 58.69 125 SER A N 1
ATOM 986 C CA . SER A 1 125 ? 2.969 -5.276 -18.813 1.00 58.69 125 SER A CA 1
ATOM 987 C C . SER A 1 125 ? 1.505 -5.269 -18.351 1.00 58.69 125 SER A C 1
ATOM 989 O O . SER A 1 125 ? 0.673 -5.923 -18.972 1.00 58.69 125 SER A O 1
ATOM 991 N N . LEU A 1 126 ? 1.161 -4.528 -17.291 1.00 70.62 126 LEU A N 1
ATOM 992 C CA . LEU A 1 126 ? -0.207 -4.448 -16.748 1.00 70.62 126 LEU A CA 1
ATOM 993 C C . LEU A 1 126 ? -1.082 -3.394 -17.454 1.00 70.62 126 LEU A C 1
ATOM 995 O O . LEU A 1 126 ? -2.019 -2.879 -16.849 1.00 70.62 126 LEU A O 1
ATOM 999 N N . GLY A 1 127 ? -0.755 -3.042 -18.704 1.00 62.44 127 GLY A N 1
ATOM 1000 C CA . GLY A 1 127 ? -1.456 -2.029 -19.501 1.00 62.44 127 GLY A CA 1
ATOM 1001 C C . GLY A 1 127 ? -2.983 -2.217 -19.565 1.00 62.44 127 GLY A C 1
ATOM 1002 O O . GLY A 1 127 ? -3.495 -3.268 -19.177 1.00 62.44 127 GLY A O 1
ATOM 1003 N N . PRO A 1 128 ? -3.729 -1.211 -20.065 1.00 64.88 128 PRO A N 1
ATOM 1004 C CA . PRO A 1 128 ? -5.189 -1.208 -20.025 1.00 64.88 128 PRO A CA 1
ATOM 1005 C C . PRO A 1 128 ? -5.738 -2.475 -20.680 1.00 64.88 128 PRO A C 1
ATOM 1007 O O . PRO A 1 128 ? -5.516 -2.762 -21.858 1.00 64.88 128 PRO A O 1
ATOM 1010 N N . ALA A 1 129 ? -6.416 -3.263 -19.861 1.00 74.81 129 ALA A N 1
ATOM 1011 C CA . ALA A 1 129 ? -6.816 -4.620 -20.143 1.00 74.81 129 ALA A CA 1
ATOM 1012 C C . ALA A 1 129 ? -8.316 -4.747 -19.900 1.00 74.81 129 ALA A C 1
ATOM 1014 O O . ALA A 1 129 ? -8.790 -4.269 -18.868 1.00 74.81 129 ALA A O 1
ATOM 1015 N N . PRO A 1 130 ? -9.071 -5.419 -20.787 1.00 84.50 130 PRO A N 1
ATOM 1016 C CA . PRO A 1 130 ? -10.451 -5.757 -20.484 1.00 84.50 130 PRO A CA 1
ATOM 1017 C C . PRO A 1 130 ? -10.506 -6.594 -19.205 1.00 84.50 130 PRO A C 1
ATOM 1019 O O . PRO A 1 130 ? -9.847 -7.635 -19.116 1.00 84.50 130 PRO A O 1
ATOM 1022 N N . TYR A 1 131 ? -11.282 -6.123 -18.234 1.00 93.12 131 TYR A N 1
ATOM 1023 C CA . TYR A 1 131 ? -11.545 -6.844 -16.998 1.00 93.12 131 TYR A CA 1
ATOM 1024 C C . TYR A 1 131 ? -12.513 -8.006 -17.264 1.00 93.12 131 TYR A C 1
ATOM 1026 O O . TYR A 1 131 ? -13.516 -7.825 -17.957 1.00 93.12 131 TYR A O 1
ATOM 1034 N N . ASP A 1 132 ? -12.222 -9.188 -16.715 1.00 94.44 132 ASP A N 1
ATOM 1035 C CA . ASP A 1 132 ? -13.119 -10.349 -16.744 1.00 94.44 132 ASP A CA 1
ATOM 1036 C C . ASP A 1 132 ? -13.758 -10.539 -15.356 1.00 94.44 132 ASP A C 1
ATOM 1038 O O . ASP A 1 132 ? -13.089 -11.030 -14.439 1.00 94.44 132 ASP A O 1
ATOM 1042 N N . PRO A 1 133 ? -15.054 -10.207 -15.185 1.00 95.38 133 PRO A N 1
ATOM 1043 C CA . PRO A 1 133 ? -15.743 -10.355 -13.908 1.00 95.38 133 PRO A CA 1
ATOM 1044 C C . PRO A 1 133 ? -15.811 -11.796 -13.407 1.00 95.38 133 PRO A C 1
ATOM 1046 O O . PRO A 1 133 ? -15.923 -12.005 -12.205 1.00 95.38 133 PRO A O 1
ATOM 1049 N N . ALA A 1 134 ? -15.776 -12.801 -14.291 1.00 95.75 134 ALA A N 1
ATOM 1050 C CA . ALA A 1 134 ? -15.830 -14.202 -13.882 1.00 95.75 134 ALA A CA 1
ATOM 1051 C C . ALA A 1 134 ? -14.494 -14.659 -13.280 1.00 95.75 134 ALA A C 1
ATOM 1053 O O . ALA A 1 134 ? -14.489 -15.375 -12.274 1.00 95.75 134 ALA A O 1
ATOM 1054 N N . ALA A 1 135 ? -13.380 -14.216 -13.869 1.00 95.31 135 ALA A N 1
ATOM 1055 C CA . ALA A 1 135 ? -12.035 -14.505 -13.383 1.00 95.31 135 ALA A CA 1
ATOM 1056 C C . ALA A 1 135 ? -11.683 -13.679 -12.135 1.00 95.31 135 ALA A C 1
ATOM 1058 O O . ALA A 1 135 ? -11.174 -14.230 -11.159 1.00 95.31 135 ALA A O 1
ATOM 1059 N N . GLY A 1 136 ? -12.034 -12.392 -12.128 1.00 95.94 136 GLY A N 1
ATOM 1060 C CA . GLY A 1 136 ? -11.728 -11.470 -11.042 1.00 95.94 136 GLY A CA 1
ATOM 1061 C C . GLY A 1 136 ? -10.342 -10.830 -11.162 1.00 95.94 136 GLY A C 1
ATOM 1062 O O . GLY A 1 136 ? -9.838 -10.562 -12.257 1.00 95.94 136 GLY A O 1
ATOM 1063 N N . PHE A 1 137 ? -9.741 -10.536 -10.012 1.00 96.31 137 PHE A N 1
ATOM 1064 C CA . PHE A 1 137 ? -8.395 -9.971 -9.921 1.00 96.31 137 PHE A CA 1
ATOM 1065 C C . PHE A 1 137 ? -7.612 -10.573 -8.757 1.00 96.31 137 PHE A C 1
ATOM 1067 O O . PHE A 1 137 ? -8.135 -11.347 -7.957 1.00 96.31 137 PHE A O 1
ATOM 1074 N N . VAL A 1 138 ? -6.339 -10.213 -8.664 1.00 97.12 138 VAL A N 1
ATOM 1075 C CA . VAL A 1 138 ? -5.423 -10.637 -7.613 1.00 97.12 138 VAL A CA 1
ATOM 1076 C C . VAL A 1 138 ? -4.770 -9.405 -7.005 1.00 97.12 138 VAL A C 1
ATOM 1078 O O . VAL A 1 138 ? -4.322 -8.505 -7.720 1.00 97.12 138 VAL A O 1
ATOM 1081 N N . ILE A 1 139 ? -4.724 -9.377 -5.677 1.00 97.31 139 ILE A N 1
ATOM 1082 C CA . ILE A 1 139 ? -4.006 -8.372 -4.902 1.00 97.31 139 ILE A CA 1
ATOM 1083 C C . ILE A 1 139 ? -2.705 -9.001 -4.415 1.00 97.31 139 ILE A C 1
ATOM 1085 O O . ILE A 1 139 ? -2.725 -10.033 -3.742 1.00 97.31 139 ILE A O 1
ATOM 1089 N N . PHE A 1 140 ? -1.576 -8.373 -4.718 1.00 97.69 140 PHE A N 1
ATOM 1090 C CA . PHE A 1 140 ? -0.302 -8.701 -4.088 1.00 97.69 140 PHE A CA 1
ATOM 1091 C C . PHE A 1 140 ? -0.004 -7.639 -3.037 1.00 97.69 140 PHE A C 1
ATOM 1093 O O . PHE A 1 140 ? 0.169 -6.466 -3.363 1.00 97.69 140 PHE A O 1
ATOM 1100 N N . PHE A 1 141 ? 0.036 -8.044 -1.775 1.00 97.81 141 PHE A N 1
ATOM 1101 C CA . PHE A 1 141 ? 0.528 -7.223 -0.679 1.00 97.81 141 PHE A CA 1
ATOM 1102 C C . PHE A 1 141 ? 2.027 -7.462 -0.563 1.00 97.81 141 PHE A C 1
ATOM 1104 O O . PHE A 1 141 ? 2.466 -8.488 -0.043 1.00 97.81 141 PHE A O 1
ATOM 1111 N N . ASP A 1 142 ? 2.810 -6.532 -1.097 1.00 96.44 142 ASP A N 1
ATOM 1112 C CA . ASP A 1 142 ? 4.239 -6.733 -1.294 1.00 96.44 142 ASP A CA 1
ATOM 1113 C C . ASP A 1 142 ? 5.027 -6.348 -0.039 1.00 96.44 142 ASP A C 1
ATOM 1115 O O . ASP A 1 142 ? 5.684 -7.196 0.574 1.00 96.44 142 ASP A O 1
ATOM 1119 N N . LEU A 1 143 ? 4.929 -5.086 0.390 1.00 96.06 143 LEU A N 1
ATOM 1120 C CA . LEU A 1 143 ? 5.593 -4.595 1.598 1.00 96.06 143 LEU A CA 1
ATOM 1121 C C . LEU A 1 143 ? 4.947 -3.321 2.159 1.00 96.06 143 LEU A C 1
ATOM 1123 O O . LEU A 1 143 ? 4.198 -2.622 1.479 1.00 96.06 143 LEU A O 1
ATOM 1127 N N . VAL A 1 144 ? 5.298 -2.992 3.398 1.00 96.06 144 VAL A N 1
ATOM 1128 C CA . VAL A 1 144 ? 4.959 -1.732 4.071 1.00 96.06 144 VAL A CA 1
ATOM 1129 C C . VAL A 1 144 ? 6.243 -0.967 4.339 1.00 96.06 144 VAL A C 1
ATOM 1131 O O . VAL A 1 144 ? 7.193 -1.535 4.873 1.00 96.06 144 VAL A O 1
ATOM 1134 N N . LEU A 1 145 ? 6.274 0.315 3.995 1.00 93.94 145 LEU A N 1
ATOM 1135 C CA . LEU A 1 145 ? 7.387 1.232 4.241 1.00 93.94 145 LEU A CA 1
ATOM 1136 C C . LEU A 1 145 ? 7.049 2.195 5.380 1.00 93.94 145 LEU A C 1
ATOM 1138 O O . LEU A 1 145 ? 5.879 2.387 5.697 1.00 93.94 145 LEU A O 1
ATOM 1142 N N . GLY A 1 146 ? 8.067 2.829 5.968 1.00 91.44 146 GLY A N 1
ATOM 1143 C CA . GLY A 1 146 ? 7.866 3.906 6.947 1.00 91.44 146 GLY A CA 1
ATOM 1144 C C . GLY A 1 146 ? 7.272 3.434 8.277 1.00 91.44 146 GLY A C 1
ATOM 1145 O O . GLY A 1 146 ? 6.629 4.203 8.986 1.00 91.44 146 GLY A O 1
ATOM 1146 N N . VAL A 1 147 ? 7.464 2.160 8.614 1.00 91.75 147 VAL A N 1
ATOM 1147 C CA . VAL A 1 147 ? 7.005 1.576 9.872 1.00 91.75 147 VAL A CA 1
ATOM 1148 C C . VAL A 1 147 ? 7.755 2.226 11.036 1.00 91.75 147 VAL A C 1
ATOM 1150 O O . VAL A 1 147 ? 8.969 2.450 10.977 1.00 91.75 147 VAL A O 1
ATOM 1153 N N . THR A 1 148 ? 7.037 2.537 12.114 1.00 88.50 148 THR A N 1
ATOM 1154 C CA . THR A 1 148 ? 7.637 3.213 13.270 1.00 88.50 148 THR A CA 1
ATOM 1155 C C . THR A 1 148 ? 8.574 2.254 14.006 1.00 88.50 148 THR A C 1
ATOM 1157 O O . THR A 1 148 ? 8.258 1.081 14.175 1.00 88.50 148 THR A O 1
ATOM 1160 N N . ALA A 1 149 ? 9.712 2.737 14.516 1.00 85.81 149 ALA A N 1
ATOM 1161 C CA . ALA A 1 149 ? 10.705 1.896 15.203 1.00 85.81 149 ALA A CA 1
ATOM 1162 C C . ALA A 1 149 ? 10.168 1.148 16.446 1.00 85.81 149 ALA A C 1
ATOM 1164 O O . ALA A 1 149 ? 10.727 0.120 16.856 1.00 85.81 149 ALA A O 1
ATOM 1165 N N . SER A 1 150 ? 9.090 1.659 17.050 1.00 86.75 150 SER A N 1
ATOM 1166 C CA . SER A 1 150 ? 8.377 1.013 18.154 1.00 86.75 150 SER A CA 1
ATOM 1167 C C . SER A 1 150 ? 7.537 -0.182 17.704 1.00 86.75 150 SER A C 1
ATOM 1169 O O . SER A 1 150 ? 7.298 -1.065 18.510 1.00 86.75 150 SER A O 1
ATOM 1171 N N . GLN A 1 151 ? 7.112 -0.249 16.442 1.00 88.62 151 GLN A N 1
ATOM 1172 C CA . GLN A 1 151 ? 6.309 -1.349 15.913 1.00 88.62 151 GLN A CA 1
ATOM 1173 C C . GLN A 1 151 ? 7.231 -2.505 15.510 1.00 88.62 151 GLN A C 1
ATOM 1175 O O . GLN A 1 151 ? 8.091 -2.363 14.639 1.00 88.62 151 GLN A O 1
ATOM 1180 N N . LYS A 1 152 ? 7.073 -3.649 16.175 1.00 89.94 152 LYS A N 1
ATOM 1181 C CA . LYS A 1 152 ? 7.926 -4.837 16.020 1.00 89.94 152 LYS A CA 1
ATOM 1182 C C . LYS A 1 152 ? 7.328 -5.895 15.108 1.00 89.94 152 LYS A C 1
ATOM 1184 O O . LYS A 1 152 ? 8.075 -6.644 14.480 1.00 89.94 152 LYS A O 1
ATOM 1189 N N . ALA A 1 153 ? 6.006 -5.944 15.028 1.00 92.94 153 ALA A N 1
ATOM 1190 C CA . ALA A 1 153 ? 5.282 -6.773 14.082 1.00 92.94 153 ALA A CA 1
ATOM 1191 C C . ALA A 1 153 ? 4.064 -6.023 13.545 1.00 92.94 153 ALA A C 1
ATOM 1193 O O . ALA A 1 153 ? 3.577 -5.082 14.179 1.00 92.94 153 ALA A O 1
ATOM 1194 N N . LEU A 1 154 ? 3.597 -6.446 12.377 1.00 93.75 154 LEU A N 1
ATOM 1195 C CA . LEU A 1 154 ? 2.505 -5.830 11.645 1.00 93.75 154 LEU A CA 1
ATOM 1196 C C . LEU A 1 154 ? 1.644 -6.901 10.979 1.00 93.75 154 LEU A C 1
ATOM 1198 O O . LEU A 1 154 ? 2.156 -7.900 10.486 1.00 93.75 154 LEU A O 1
ATOM 1202 N N . CYS A 1 155 ? 0.340 -6.676 10.952 1.00 95.38 155 CYS A N 1
ATOM 1203 C CA . CYS A 1 155 ? -0.655 -7.491 10.276 1.00 95.38 155 CYS A CA 1
ATOM 1204 C C . CYS A 1 155 ? -1.549 -6.575 9.432 1.00 95.38 155 CYS A C 1
ATOM 1206 O O . CYS A 1 155 ? -1.830 -5.442 9.829 1.00 95.38 155 CYS A O 1
ATOM 1208 N N . LEU A 1 156 ? -1.987 -7.059 8.270 1.00 97.75 156 LEU A N 1
ATOM 1209 C CA . LEU A 1 156 ? -2.996 -6.381 7.460 1.00 97.75 156 LEU A CA 1
ATOM 1210 C C . LEU A 1 156 ? -4.336 -7.087 7.610 1.00 97.75 156 LEU A C 1
ATOM 1212 O O . LEU A 1 156 ? -4.390 -8.313 7.584 1.00 97.75 156 LEU A O 1
ATOM 1216 N N . VAL A 1 157 ? -5.414 -6.317 7.680 1.00 97.62 157 VAL A N 1
ATOM 1217 C CA . VAL A 1 157 ? -6.782 -6.822 7.571 1.00 97.62 157 VAL A CA 1
ATOM 1218 C C . VAL A 1 157 ? -7.417 -6.159 6.358 1.00 97.62 157 VAL A C 1
ATOM 1220 O O . VAL A 1 157 ? -7.676 -4.957 6.356 1.00 97.62 157 VAL A O 1
ATOM 1223 N N . ALA A 1 158 ? -7.601 -6.936 5.293 1.00 97.81 158 ALA A N 1
ATOM 1224 C CA . ALA A 1 158 ? -8.101 -6.454 4.011 1.00 97.81 158 ALA A CA 1
ATOM 1225 C C . ALA A 1 158 ? -9.592 -6.765 3.852 1.00 97.81 158 ALA A C 1
ATOM 1227 O O . ALA A 1 158 ? -10.023 -7.889 4.108 1.00 97.81 158 ALA A O 1
ATOM 1228 N N . ALA A 1 159 ? -10.376 -5.801 3.385 1.00 97.19 159 ALA A N 1
ATOM 1229 C CA . ALA A 1 159 ? -11.801 -5.970 3.134 1.00 97.19 159 ALA A CA 1
ATOM 1230 C C . ALA A 1 159 ? -12.252 -5.118 1.944 1.00 97.19 159 ALA A C 1
ATOM 1232 O O . ALA A 1 159 ? -11.711 -4.041 1.690 1.00 97.19 159 ALA A O 1
ATOM 1233 N N . LEU A 1 160 ? -13.242 -5.607 1.203 1.00 96.81 160 LEU A N 1
ATOM 1234 C CA . LEU A 1 160 ? -13.850 -4.854 0.110 1.00 96.81 160 LEU A CA 1
ATOM 1235 C C . LEU A 1 160 ? -15.038 -4.064 0.637 1.00 96.81 160 LEU A C 1
ATOM 1237 O O . LEU A 1 160 ? -15.803 -4.570 1.454 1.00 96.81 160 LEU A O 1
ATOM 1241 N N . TYR A 1 161 ? -15.217 -2.849 0.136 1.00 95.88 161 TYR A N 1
ATOM 1242 C CA . TYR A 1 161 ? -16.362 -2.005 0.444 1.00 95.88 161 TYR A CA 1
ATOM 1243 C C . TYR A 1 161 ? -16.996 -1.500 -0.847 1.00 95.88 161 TYR A C 1
ATOM 1245 O O . TYR A 1 161 ? -16.306 -1.234 -1.826 1.00 95.88 161 TYR A O 1
ATOM 1253 N N . SER A 1 162 ? -18.315 -1.353 -0.840 1.00 94.00 162 SER A N 1
ATOM 1254 C CA . SER A 1 162 ? -19.074 -0.664 -1.881 1.00 94.00 162 SER A CA 1
ATOM 1255 C C . SER A 1 162 ? -19.992 0.337 -1.209 1.00 94.00 162 SER A C 1
ATOM 1257 O O . SER A 1 162 ? -20.765 -0.044 -0.331 1.00 94.00 162 SER A O 1
ATOM 1259 N N . GLU A 1 163 ? -19.927 1.606 -1.618 1.00 90.75 163 GLU A N 1
ATOM 1260 C CA . GLU A 1 163 ? -20.756 2.677 -1.032 1.00 90.75 163 GLU A CA 1
ATOM 1261 C C . GLU A 1 163 ? -20.610 2.758 0.506 1.00 90.75 163 GLU A C 1
ATOM 1263 O O . GLU A 1 163 ? -21.565 3.003 1.241 1.00 90.75 163 GLU A O 1
ATOM 1268 N N . GLY A 1 164 ? -19.402 2.485 1.019 1.00 88.25 164 GLY A N 1
ATOM 1269 C CA . GLY A 1 164 ? -19.104 2.467 2.455 1.00 88.25 164 GLY A CA 1
ATOM 1270 C C . GLY A 1 164 ? -19.616 1.241 3.224 1.00 88.25 164 GLY A C 1
ATOM 1271 O O . GLY A 1 164 ? -19.425 1.176 4.437 1.00 88.25 164 GLY A O 1
ATOM 1272 N N . VAL A 1 165 ? -20.224 0.260 2.552 1.00 93.44 165 VAL A N 1
ATOM 1273 C CA . VAL A 1 165 ? -20.695 -0.998 3.152 1.00 93.44 165 VAL A CA 1
ATOM 1274 C C . VAL A 1 165 ? -19.735 -2.131 2.810 1.00 93.44 165 VAL A C 1
ATOM 1276 O O . VAL A 1 165 ? -19.335 -2.269 1.658 1.00 93.44 165 VAL A O 1
ATOM 1279 N N . GLU A 1 166 ? -19.369 -2.945 3.799 1.00 95.06 166 GLU A N 1
ATOM 1280 C CA . GLU A 1 166 ? -18.470 -4.086 3.601 1.00 95.06 166 GLU A CA 1
ATOM 1281 C C . GLU A 1 166 ? -19.111 -5.149 2.693 1.00 95.06 166 GLU A C 1
ATOM 1283 O O . GLU A 1 166 ? -20.265 -5.543 2.882 1.00 95.06 166 GLU A O 1
ATOM 1288 N N . VAL A 1 167 ? -18.357 -5.615 1.699 1.00 92.75 167 VAL A N 1
ATOM 1289 C CA . VAL A 1 167 ? -18.778 -6.598 0.700 1.00 92.75 167 VAL A CA 1
ATOM 1290 C C . VAL A 1 167 ? -17.915 -7.849 0.840 1.00 92.75 167 VAL A C 1
ATOM 1292 O O . VAL A 1 167 ? -16.828 -7.953 0.277 1.00 92.75 167 VAL A O 1
ATOM 1295 N N . GLY A 1 168 ? -18.433 -8.831 1.575 1.00 89.69 168 GLY A N 1
ATOM 1296 C CA . GLY A 1 168 ? -17.722 -10.076 1.870 1.00 89.69 168 GLY A CA 1
ATOM 1297 C C . GLY A 1 168 ? -16.942 -10.016 3.187 1.00 89.69 168 GLY A C 1
ATOM 1298 O O . GLY A 1 168 ? -17.067 -9.047 3.923 1.00 89.69 168 GLY A O 1
ATOM 1299 N N . PRO A 1 169 ? -16.201 -11.080 3.533 1.00 91.44 169 PRO A N 1
ATOM 1300 C CA . PRO A 1 169 ? -15.486 -11.153 4.800 1.00 91.44 169 PRO A CA 1
ATOM 1301 C C . PRO A 1 169 ? -14.160 -10.386 4.765 1.00 91.44 169 PRO A C 1
ATOM 1303 O O . PRO A 1 169 ? -13.425 -10.423 3.773 1.00 91.44 169 PRO A O 1
ATOM 1306 N N . GLN A 1 170 ? -13.797 -9.799 5.901 1.00 94.75 170 GLN A N 1
ATOM 1307 C CA . GLN A 1 170 ? -12.437 -9.328 6.144 1.00 94.75 170 GLN A CA 1
ATOM 1308 C C . GLN A 1 170 ? -11.441 -10.494 6.110 1.00 94.75 170 GLN A C 1
ATOM 1310 O O . GLN A 1 170 ? -11.698 -11.580 6.634 1.00 94.75 170 GLN A O 1
ATOM 1315 N N . THR A 1 171 ? -10.283 -10.264 5.500 1.00 95.94 171 THR A N 1
ATOM 1316 C CA . THR A 1 171 ? -9.206 -11.244 5.352 1.00 95.94 171 THR A CA 1
ATOM 1317 C C . THR A 1 171 ? -7.981 -10.763 6.132 1.00 95.94 171 THR A C 1
ATOM 1319 O O . THR A 1 171 ? -7.270 -9.876 5.653 1.00 95.94 171 THR A O 1
ATOM 1322 N N . PRO A 1 172 ? -7.718 -11.309 7.334 1.00 95.69 172 PRO A N 1
ATOM 1323 C CA . PRO A 1 172 ? -6.468 -11.055 8.032 1.00 95.69 172 PRO A CA 1
ATOM 1324 C C . PRO A 1 172 ? -5.320 -11.769 7.310 1.00 95.69 172 PRO A C 1
ATOM 1326 O O . PRO A 1 172 ? -5.417 -12.952 6.973 1.00 95.69 172 PRO A O 1
ATOM 1329 N N . LEU A 1 173 ? -4.228 -11.052 7.071 1.00 95.81 173 LEU A N 1
ATOM 1330 C CA . LEU A 1 173 ? -2.999 -11.607 6.517 1.00 95.81 173 LEU A CA 1
ATOM 1331 C C . LEU A 1 173 ? -2.080 -12.097 7.650 1.00 95.81 173 LEU A C 1
ATOM 1333 O O . LEU A 1 173 ? -2.218 -11.652 8.789 1.00 95.81 173 LEU A O 1
ATOM 1337 N N . PRO A 1 174 ? -1.124 -13.001 7.378 1.00 94.19 174 PRO A N 1
ATOM 1338 C CA . PRO A 1 174 ? -0.169 -13.437 8.391 1.00 94.19 174 PRO A CA 1
ATOM 1339 C C . PRO A 1 174 ? 0.601 -12.250 9.002 1.00 94.19 174 PRO A C 1
ATOM 1341 O O . PRO A 1 174 ? 1.108 -11.415 8.248 1.00 94.19 174 PRO A O 1
ATOM 1344 N N . PRO A 1 175 ? 0.740 -12.168 10.340 1.00 93.31 175 PRO A N 1
ATOM 1345 C CA . PRO A 1 175 ? 1.587 -11.165 10.968 1.00 93.31 175 PRO A CA 1
ATOM 1346 C C . PRO A 1 175 ? 3.050 -11.332 10.548 1.00 93.31 175 PRO A C 1
ATOM 1348 O O . PRO A 1 175 ? 3.593 -12.438 10.545 1.00 93.31 175 PRO A O 1
ATOM 1351 N N . VAL A 1 176 ? 3.709 -10.221 10.244 1.00 93.88 176 VAL A N 1
ATOM 1352 C CA . VAL A 1 176 ? 5.108 -10.172 9.816 1.00 93.88 176 VAL A CA 1
ATOM 1353 C C . VAL A 1 176 ? 5.928 -9.305 10.758 1.00 93.88 176 VAL A C 1
ATOM 1355 O O . VAL A 1 176 ? 5.441 -8.322 11.314 1.00 93.88 176 VAL A O 1
ATOM 1358 N N . LYS A 1 177 ? 7.199 -9.661 10.951 1.00 93.75 177 LYS A N 1
ATOM 1359 C CA . LYS A 1 177 ? 8.124 -8.860 11.759 1.00 93.75 177 LYS A CA 1
ATOM 1360 C C . LYS A 1 177 ? 8.574 -7.626 10.982 1.00 93.75 177 LYS A C 1
ATOM 1362 O O . LYS A 1 177 ? 8.875 -7.705 9.793 1.00 93.75 177 LYS A O 1
ATOM 1367 N N . CYS A 1 178 ? 8.677 -6.505 11.682 1.00 92.94 178 CYS A N 1
ATOM 1368 C CA . CYS A 1 178 ? 9.205 -5.267 11.131 1.00 92.94 178 CYS A CA 1
ATOM 1369 C C . CYS A 1 178 ? 10.736 -5.316 11.135 1.00 92.94 178 CYS A C 1
ATOM 1371 O O . CYS A 1 178 ? 11.363 -5.647 12.144 1.00 92.94 178 CYS A O 1
ATOM 1373 N N . LEU A 1 179 ? 11.337 -4.966 10.006 1.00 92.31 179 LEU A N 1
ATOM 1374 C CA . LEU A 1 179 ? 12.773 -4.965 9.774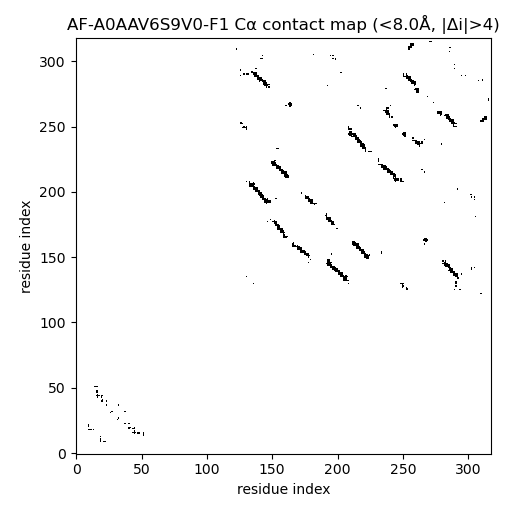 1.00 92.31 179 LEU A CA 1
ATOM 1375 C C . LEU A 1 179 ? 13.296 -3.525 9.688 1.00 92.31 179 LEU A C 1
ATOM 1377 O O . LEU A 1 179 ? 12.581 -2.634 9.223 1.00 92.31 179 LEU A O 1
ATOM 1381 N N . PRO A 1 180 ? 14.537 -3.266 10.126 1.00 88.94 180 PRO A N 1
ATOM 1382 C CA . PRO A 1 180 ? 15.137 -1.945 10.009 1.00 88.94 180 PRO A CA 1
ATOM 1383 C C . PRO A 1 180 ? 15.296 -1.536 8.542 1.00 88.94 180 PRO A C 1
ATOM 1385 O O . PRO A 1 180 ? 15.736 -2.333 7.713 1.00 88.94 180 PRO A O 1
ATOM 1388 N N . GLY A 1 181 ? 14.959 -0.283 8.227 1.00 77.81 181 GLY A N 1
ATOM 1389 C CA . GLY A 1 181 ? 15.161 0.286 6.897 1.00 77.81 181 GLY A CA 1
ATOM 1390 C C . GLY A 1 181 ? 16.639 0.337 6.520 1.00 77.81 181 GLY A C 1
ATOM 1391 O O . GLY A 1 181 ? 17.494 0.663 7.345 1.00 77.81 181 GLY A O 1
ATOM 1392 N N . VAL A 1 182 ? 16.954 0.037 5.260 1.00 61.28 182 VAL A N 1
ATOM 1393 C CA . VAL A 1 182 ? 18.315 0.214 4.745 1.00 61.28 182 VAL A CA 1
ATOM 1394 C C . VAL A 1 182 ? 18.528 1.706 4.503 1.00 61.28 182 VAL A C 1
ATOM 1396 O O . VAL A 1 182 ? 17.793 2.324 3.734 1.00 61.28 182 VAL A O 1
ATOM 1399 N N . SER A 1 183 ? 19.513 2.300 5.179 1.00 52.81 183 SER A N 1
ATOM 1400 C CA . SER A 1 183 ? 19.849 3.710 4.984 1.00 52.81 183 SER A CA 1
ATOM 1401 C C . SER A 1 183 ? 20.309 3.940 3.546 1.00 52.81 183 SER A C 1
ATOM 1403 O O . SER A 1 183 ? 21.355 3.438 3.134 1.00 52.81 183 SER A O 1
ATOM 1405 N N . SER A 1 184 ? 19.512 4.670 2.766 1.00 47.19 184 SER A N 1
ATOM 1406 C CA . SER A 1 184 ? 19.905 5.112 1.431 1.00 47.19 184 SER A CA 1
ATOM 1407 C C . SER A 1 184 ? 20.676 6.419 1.560 1.00 47.19 184 SER A C 1
ATOM 1409 O O . SER A 1 184 ? 20.161 7.388 2.115 1.00 47.19 184 SER A O 1
ATOM 1411 N N . ALA A 1 185 ? 21.887 6.474 1.000 1.00 41.81 185 ALA A N 1
ATOM 1412 C CA . ALA A 1 185 ? 22.772 7.645 1.045 1.00 41.81 185 ALA A CA 1
ATOM 1413 C C . ALA A 1 185 ? 22.187 8.922 0.392 1.00 41.81 185 ALA A C 1
ATOM 1415 O O . ALA A 1 185 ? 22.818 9.974 0.436 1.00 41.81 185 ALA A O 1
ATOM 1416 N N . TYR A 1 186 ? 20.993 8.837 -0.206 1.00 41.81 186 TYR A N 1
ATOM 1417 C CA . TYR A 1 186 ? 20.351 9.906 -0.972 1.00 41.81 186 TYR A CA 1
ATOM 1418 C C . TYR A 1 186 ? 18.958 10.311 -0.460 1.00 41.81 186 TYR A C 1
ATOM 1420 O O . TYR A 1 186 ? 18.299 11.117 -1.113 1.00 41.81 186 TYR A O 1
ATOM 1428 N N . SER A 1 187 ? 18.466 9.777 0.668 1.00 42.44 187 SER A N 1
ATOM 1429 C CA . SER A 1 187 ? 17.189 10.241 1.234 1.00 42.44 187 SER A CA 1
ATOM 1430 C C . SER A 1 187 ? 17.421 11.346 2.261 1.00 42.44 187 SER A C 1
ATOM 1432 O O . SER A 1 187 ? 18.031 11.108 3.299 1.00 42.44 187 SER A O 1
ATOM 1434 N N . HIS A 1 188 ? 16.866 12.533 2.019 1.00 43.25 188 HIS A N 1
ATOM 1435 C CA . HIS A 1 188 ? 16.876 13.653 2.970 1.00 43.25 188 HIS A CA 1
ATOM 1436 C C . HIS A 1 188 ? 15.990 13.426 4.219 1.00 43.25 188 HIS A C 1
ATOM 1438 O O . HIS A 1 188 ? 15.842 14.330 5.039 1.00 43.25 188 HIS A O 1
ATOM 1444 N N . SER A 1 189 ? 15.400 12.236 4.401 1.00 43.84 189 SER A N 1
ATOM 1445 C CA . SER A 1 189 ? 14.694 11.877 5.634 1.00 43.84 189 SER A CA 1
ATOM 1446 C C . SER A 1 189 ? 15.695 11.514 6.732 1.00 43.84 189 SER A C 1
ATOM 1448 O O . SER A 1 189 ? 16.462 10.565 6.584 1.00 43.84 189 SER A O 1
ATOM 1450 N N . LEU A 1 190 ? 15.645 12.237 7.855 1.00 46.31 190 LEU A N 1
ATOM 1451 C CA . LEU A 1 190 ? 16.567 12.119 8.995 1.00 46.31 190 LEU A CA 1
ATOM 1452 C C . LEU A 1 190 ? 16.613 10.732 9.675 1.00 46.31 190 LEU A C 1
ATOM 1454 O O . LEU A 1 190 ? 17.481 10.508 10.510 1.00 46.31 190 LEU A O 1
ATOM 1458 N N . THR A 1 191 ? 15.737 9.788 9.315 1.00 51.53 191 THR A N 1
ATOM 1459 C CA . THR A 1 191 ? 15.845 8.363 9.676 1.00 51.53 191 THR A CA 1
ATOM 1460 C C . THR A 1 191 ? 15.197 7.490 8.591 1.00 51.53 191 THR A C 1
ATOM 1462 O O . THR A 1 191 ? 14.085 7.799 8.155 1.00 51.53 191 THR A O 1
ATOM 1465 N N . PRO A 1 192 ? 15.839 6.398 8.136 1.00 61.56 192 PRO A N 1
ATOM 1466 C CA . PRO A 1 192 ? 15.167 5.379 7.336 1.00 61.56 192 PRO A CA 1
ATOM 1467 C C . PRO A 1 192 ? 14.101 4.715 8.213 1.00 61.56 192 PRO A C 1
ATOM 1469 O O . PRO A 1 192 ? 14.430 4.129 9.244 1.00 61.56 192 PRO A O 1
ATOM 1472 N N . GLY A 1 193 ? 12.826 4.837 7.841 1.00 75.75 193 GLY A N 1
ATOM 1473 C CA . GLY A 1 193 ? 11.754 4.121 8.536 1.00 75.75 193 GLY A CA 1
ATOM 1474 C C . GLY A 1 193 ? 11.935 2.606 8.408 1.00 75.75 193 GLY A C 1
ATOM 1475 O O . GLY A 1 193 ? 12.508 2.131 7.424 1.00 75.75 193 GLY A O 1
ATOM 1476 N N . ASN A 1 194 ? 11.442 1.842 9.385 1.00 91.31 194 ASN A N 1
ATOM 1477 C CA . ASN A 1 194 ? 11.404 0.384 9.275 1.00 91.31 194 ASN A CA 1
ATOM 1478 C C . ASN A 1 194 ? 10.487 -0.029 8.112 1.00 91.31 194 ASN A C 1
ATOM 1480 O O . ASN A 1 194 ? 9.675 0.759 7.621 1.00 91.31 194 ASN A O 1
ATOM 1484 N N . TYR A 1 195 ? 10.593 -1.277 7.676 1.00 93.75 195 TYR A N 1
ATOM 1485 C CA . TYR A 1 195 ? 9.688 -1.853 6.686 1.00 93.75 195 TYR A CA 1
ATOM 1486 C C . TYR A 1 195 ? 9.187 -3.222 7.141 1.00 93.75 195 TYR A C 1
ATOM 1488 O O . TYR A 1 195 ? 9.764 -3.845 8.028 1.00 93.75 195 TYR A O 1
ATOM 1496 N N . ALA A 1 196 ? 8.113 -3.702 6.530 1.00 94.50 196 ALA A N 1
ATOM 1497 C CA . ALA A 1 196 ? 7.606 -5.052 6.730 1.00 94.50 196 ALA A CA 1
ATOM 1498 C C . ALA A 1 196 ? 7.425 -5.720 5.367 1.00 94.50 196 ALA A C 1
ATOM 1500 O O . ALA A 1 196 ? 6.713 -5.191 4.516 1.00 94.50 196 ALA A O 1
ATOM 1501 N N . LEU A 1 197 ? 8.092 -6.853 5.143 1.00 95.31 197 LEU A N 1
ATOM 1502 C CA . LEU A 1 197 ? 7.962 -7.626 3.909 1.00 95.31 197 LEU A CA 1
ATOM 1503 C C . LEU A 1 197 ? 6.792 -8.600 4.061 1.00 95.31 197 LEU A C 1
ATOM 1505 O O . LEU A 1 197 ? 6.833 -9.467 4.929 1.00 95.31 197 LEU A O 1
ATOM 1509 N N . LEU A 1 198 ? 5.761 -8.438 3.236 1.00 95.88 198 LEU A N 1
ATOM 1510 C CA . LEU A 1 198 ? 4.531 -9.224 3.315 1.00 95.88 198 LEU A CA 1
ATOM 1511 C C . LEU A 1 198 ? 4.575 -10.386 2.324 1.00 95.88 198 LEU A C 1
ATOM 1513 O O . LEU A 1 198 ? 4.431 -11.537 2.723 1.00 95.88 198 LEU A O 1
ATOM 1517 N N . SER A 1 199 ? 4.823 -10.085 1.044 1.00 95.06 199 SER A N 1
ATOM 1518 C CA . SER A 1 199 ? 4.828 -11.066 -0.056 1.00 95.06 199 SER A CA 1
ATOM 1519 C C . SER A 1 199 ? 3.589 -11.976 -0.067 1.00 95.06 199 SER A C 1
ATOM 1521 O O . SER A 1 199 ? 3.686 -13.178 -0.320 1.00 95.06 199 SER A O 1
ATOM 1523 N N . VAL A 1 200 ? 2.413 -11.416 0.237 1.00 96.31 200 VAL A N 1
ATOM 1524 C CA . VAL A 1 200 ? 1.153 -12.167 0.314 1.00 96.31 200 VAL A CA 1
ATOM 1525 C C . VAL A 1 200 ? 0.338 -11.949 -0.952 1.00 96.31 200 VAL A C 1
ATOM 1527 O O . VAL A 1 200 ? 0.114 -10.817 -1.374 1.00 96.31 200 VAL A O 1
ATOM 1530 N N . LYS A 1 201 ? -0.160 -13.040 -1.531 1.00 95.62 201 LYS A N 1
ATOM 1531 C CA . LYS A 1 201 ? -1.062 -13.028 -2.684 1.00 95.62 201 LYS A CA 1
ATOM 1532 C C . LYS A 1 201 ? -2.489 -13.345 -2.241 1.00 95.62 201 LYS A C 1
ATOM 1534 O O . LYS A 1 201 ? -2.720 -14.391 -1.638 1.00 95.62 201 LYS A O 1
ATOM 1539 N N . GLN A 1 202 ? -3.443 -12.488 -2.594 1.00 96.88 202 GLN A N 1
ATOM 1540 C CA . GLN A 1 202 ? -4.869 -12.673 -2.331 1.00 96.88 202 GLN A CA 1
ATOM 1541 C C . GLN A 1 202 ? -5.669 -12.631 -3.644 1.00 96.88 202 GLN A C 1
ATOM 1543 O O . GLN A 1 202 ? -5.911 -11.551 -4.188 1.00 96.88 202 GLN A O 1
ATOM 1548 N N . PRO A 1 203 ? -6.108 -13.790 -4.161 1.00 96.88 203 PRO A N 1
ATOM 1549 C CA . P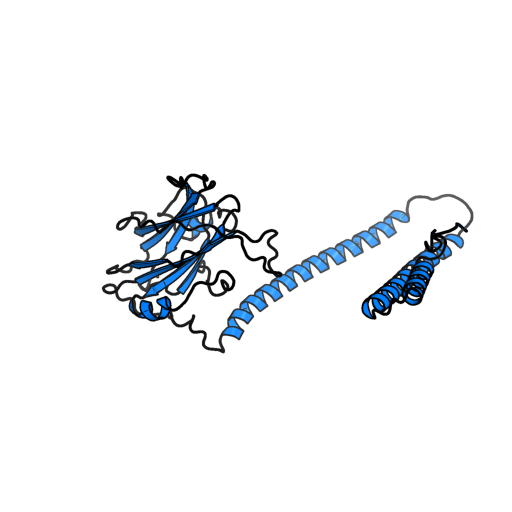RO A 1 203 ? -7.064 -13.849 -5.260 1.00 96.88 203 PRO A CA 1
ATOM 1550 C C . PRO A 1 203 ? -8.453 -13.370 -4.825 1.00 96.88 203 PRO A C 1
ATOM 1552 O O . PRO A 1 203 ? -8.931 -13.714 -3.743 1.00 96.88 203 PRO A O 1
ATOM 1555 N N . VAL A 1 204 ? -9.126 -12.628 -5.700 1.00 96.38 204 VAL A N 1
ATOM 1556 C CA . VAL A 1 204 ? -10.472 -12.084 -5.493 1.00 96.38 204 VAL A CA 1
ATOM 1557 C C . VAL A 1 204 ? -11.342 -12.433 -6.712 1.00 96.38 204 VAL A C 1
ATOM 1559 O O . VAL A 1 204 ? -11.493 -11.627 -7.636 1.00 96.38 204 VAL A O 1
ATOM 1562 N N . PRO A 1 205 ? -11.878 -13.666 -6.772 1.00 95.62 205 PRO A N 1
ATOM 1563 C CA . PRO A 1 205 ? -12.608 -14.149 -7.938 1.00 95.62 205 PRO A CA 1
ATOM 1564 C C . PRO A 1 205 ? -14.043 -13.613 -7.984 1.00 95.62 205 PRO A C 1
ATOM 1566 O O . PRO A 1 205 ? -14.648 -13.338 -6.947 1.00 95.62 205 PRO A O 1
ATOM 1569 N N . ARG A 1 206 ? -14.640 -13.603 -9.183 1.00 95.25 206 ARG A N 1
ATOM 1570 C CA . ARG A 1 206 ? -16.082 -13.361 -9.393 1.00 95.25 206 ARG A CA 1
ATOM 1571 C C . ARG A 1 206 ? -16.593 -12.000 -8.890 1.00 95.25 206 ARG A C 1
ATOM 1573 O O . ARG A 1 206 ? -17.685 -11.924 -8.325 1.00 95.25 206 ARG A O 1
ATOM 1580 N N . VAL A 1 207 ? -15.825 -10.933 -9.096 1.00 95.56 207 VAL A N 1
ATOM 1581 C CA . VAL A 1 207 ? -16.202 -9.568 -8.695 1.00 95.56 207 VAL A CA 1
ATOM 1582 C C . VAL A 1 207 ? -16.802 -8.816 -9.879 1.00 95.56 207 VAL A C 1
ATOM 1584 O O . VAL A 1 207 ? -16.253 -8.822 -10.974 1.00 95.56 207 VAL A O 1
ATOM 1587 N N . GLN A 1 208 ? -17.942 -8.157 -9.663 1.00 95.75 208 GLN A N 1
ATOM 1588 C CA . GLN A 1 208 ? -18.500 -7.238 -10.655 1.00 95.75 208 GLN A CA 1
ATOM 1589 C C . GLN A 1 208 ? -17.782 -5.886 -10.561 1.00 95.75 208 GLN A C 1
ATOM 1591 O O . GLN A 1 208 ? -17.620 -5.379 -9.448 1.00 95.75 208 GLN A O 1
ATOM 1596 N N . PRO A 1 209 ? -17.355 -5.295 -11.691 1.00 94.69 209 PRO A N 1
ATOM 1597 C CA . PRO A 1 209 ? -16.687 -4.005 -11.673 1.00 94.69 209 PRO A CA 1
ATOM 1598 C C . PRO A 1 209 ? -17.678 -2.913 -11.262 1.00 94.69 209 PRO A C 1
ATOM 1600 O O . PRO A 1 209 ? -18.826 -2.896 -11.710 1.00 94.69 209 PRO A O 1
ATOM 1603 N N . SER A 1 210 ? -17.229 -2.010 -10.396 1.00 92.94 210 SER A N 1
ATOM 1604 C CA . SER A 1 210 ? -17.985 -0.829 -9.987 1.00 92.94 210 SER A CA 1
ATOM 1605 C C . SER A 1 210 ? -17.025 0.261 -9.539 1.00 92.94 210 SER A C 1
ATOM 1607 O O . SER A 1 210 ? -16.128 -0.009 -8.741 1.00 92.94 210 SER A O 1
ATOM 1609 N N . SER A 1 211 ? -17.259 1.499 -9.973 1.00 90.38 211 SER A N 1
ATOM 1610 C CA . SER A 1 211 ? -16.501 2.672 -9.518 1.00 90.38 211 SER A CA 1
ATOM 1611 C C . SER A 1 211 ? -16.698 2.977 -8.028 1.00 90.38 211 SER A C 1
ATOM 1613 O O . SER A 1 211 ? -15.936 3.739 -7.448 1.00 90.38 211 SER A O 1
ATOM 1615 N N . SER A 1 212 ? -17.726 2.399 -7.400 1.00 90.38 212 SER A N 1
ATOM 1616 C CA . SER A 1 212 ? -17.972 2.500 -5.958 1.00 90.38 212 SER A CA 1
ATOM 1617 C C . SER A 1 212 ? -17.205 1.473 -5.126 1.00 90.38 212 SER A C 1
ATOM 1619 O O . SER A 1 212 ? -17.250 1.539 -3.896 1.00 90.38 212 SER A O 1
ATOM 1621 N N . LEU A 1 213 ? -16.576 0.483 -5.775 1.00 94.00 213 LEU A N 1
ATOM 1622 C CA . LEU A 1 213 ? -15.893 -0.605 -5.093 1.00 94.00 213 LEU A CA 1
ATOM 1623 C C . LEU A 1 213 ? -14.464 -0.191 -4.740 1.00 94.00 213 LEU A C 1
ATOM 1625 O O . LEU A 1 213 ? -13.660 0.155 -5.611 1.00 94.00 213 LEU A O 1
ATOM 1629 N N . CYS A 1 214 ? -14.127 -0.298 -3.462 1.00 94.88 214 CYS A N 1
ATOM 1630 C CA . CYS A 1 214 ? -12.795 -0.021 -2.957 1.00 94.88 214 CYS A CA 1
ATOM 1631 C C . CYS A 1 214 ? -12.275 -1.156 -2.072 1.00 94.88 214 CYS A C 1
ATOM 1633 O O . CYS A 1 214 ? -13.028 -1.930 -1.478 1.00 94.88 214 CYS A O 1
ATOM 1635 N N . LEU A 1 215 ? -10.953 -1.253 -2.001 1.00 96.56 215 LEU A N 1
ATOM 1636 C CA . LEU A 1 215 ? -10.243 -2.064 -1.029 1.00 96.56 215 LEU A CA 1
ATOM 1637 C C . LEU A 1 215 ? -9.887 -1.184 0.163 1.00 96.56 215 LEU A C 1
ATOM 1639 O O . LEU A 1 215 ? -9.188 -0.184 0.007 1.00 96.56 215 LEU A O 1
ATOM 1643 N N . VAL A 1 216 ? -10.299 -1.604 1.350 1.00 97.31 216 VAL A N 1
ATOM 1644 C CA . VAL A 1 216 ? -9.864 -1.020 2.615 1.00 97.31 216 VAL A CA 1
ATOM 1645 C C . VAL A 1 216 ? -8.909 -1.990 3.282 1.00 97.31 216 VAL A C 1
ATOM 1647 O O . VAL A 1 216 ? -9.190 -3.182 3.404 1.00 97.31 216 VAL A O 1
ATOM 1650 N N . VAL A 1 217 ? -7.760 -1.474 3.699 1.00 98.00 217 VAL A N 1
ATOM 1651 C CA . VAL A 1 217 ? -6.734 -2.251 4.389 1.00 98.00 217 VAL A CA 1
ATOM 1652 C C . VAL A 1 217 ? -6.468 -1.585 5.722 1.00 98.00 217 VAL A C 1
ATOM 1654 O O . VAL A 1 217 ? -5.909 -0.489 5.779 1.00 98.00 217 VAL A O 1
ATOM 1657 N N . GLU A 1 218 ? -6.876 -2.245 6.796 1.00 97.94 218 GLU A N 1
ATOM 1658 C CA . GLU A 1 218 ? -6.503 -1.858 8.147 1.00 97.94 218 GLU A CA 1
ATOM 1659 C C . GLU A 1 218 ? -5.130 -2.439 8.481 1.00 97.94 218 GLU A C 1
ATOM 1661 O O . GLU A 1 218 ? -4.808 -3.579 8.143 1.00 97.94 218 GLU A O 1
ATOM 1666 N N . MET A 1 219 ? -4.312 -1.641 9.154 1.00 96.56 219 MET A N 1
ATOM 1667 C CA . MET A 1 219 ? -2.969 -2.006 9.555 1.00 96.56 219 MET A CA 1
ATOM 1668 C C . MET A 1 219 ? -2.904 -2.105 11.070 1.00 96.56 219 MET A C 1
ATOM 1670 O O . MET A 1 219 ? -3.049 -1.112 11.790 1.00 96.56 219 MET A O 1
ATOM 1674 N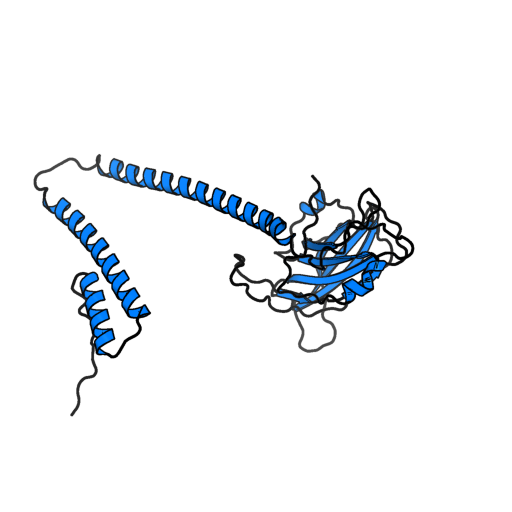 N . GLN A 1 220 ? -2.651 -3.312 11.555 1.00 96.00 220 GLN A N 1
ATOM 1675 C CA . GLN A 1 220 ? -2.521 -3.602 12.972 1.00 96.00 220 GLN A CA 1
ATOM 1676 C C . GLN A 1 220 ? -1.053 -3.824 13.307 1.00 96.00 220 GLN A C 1
ATOM 1678 O O . GLN A 1 220 ? -0.340 -4.489 12.558 1.00 96.00 220 GLN A O 1
ATOM 1683 N N . ALA A 1 221 ? -0.583 -3.270 14.416 1.00 93.50 221 ALA A N 1
ATOM 1684 C CA . ALA A 1 221 ? 0.812 -3.358 14.812 1.00 93.50 221 ALA A CA 1
ATOM 1685 C C . ALA A 1 221 ? 0.951 -3.773 16.273 1.00 93.50 221 ALA A C 1
ATOM 1687 O O . ALA A 1 221 ? 0.094 -3.488 17.105 1.00 93.50 221 ALA A O 1
ATOM 1688 N N . ALA A 1 222 ? 2.064 -4.429 16.575 1.00 91.12 222 ALA A N 1
ATOM 1689 C CA . ALA A 1 222 ? 2.461 -4.758 17.932 1.00 91.12 222 ALA A CA 1
ATOM 1690 C C . ALA A 1 222 ? 3.687 -3.945 18.329 1.00 91.12 222 ALA A C 1
ATOM 1692 O O . ALA A 1 222 ? 4.662 -3.864 17.574 1.00 91.12 222 ALA A O 1
ATOM 1693 N N . HIS A 1 223 ? 3.636 -3.346 19.516 1.00 80.38 223 HIS A N 1
ATOM 1694 C CA . HIS A 1 223 ? 4.699 -2.480 20.027 1.00 80.38 223 HIS A CA 1
ATOM 1695 C C . HIS A 1 223 ? 5.738 -3.224 20.876 1.00 80.38 223 HIS A C 1
ATOM 1697 O O . HIS A 1 223 ? 6.872 -2.761 20.993 1.00 80.38 223 HIS A O 1
ATOM 1703 N N . ASP A 1 224 ? 5.372 -4.386 21.418 1.00 67.06 224 ASP A N 1
ATOM 1704 C CA . ASP A 1 224 ? 6.250 -5.231 22.221 1.00 67.06 224 ASP A CA 1
ATOM 1705 C C . ASP A 1 224 ? 6.215 -6.674 21.702 1.00 67.06 224 ASP A C 1
ATOM 1707 O O . ASP A 1 224 ? 5.171 -7.162 21.265 1.00 67.06 224 ASP A O 1
ATOM 1711 N N . LEU A 1 225 ? 7.370 -7.336 21.705 1.00 62.22 225 LEU A N 1
ATOM 1712 C CA . LEU A 1 225 ? 7.466 -8.775 21.468 1.00 62.22 225 LEU A CA 1
ATOM 1713 C C . LEU A 1 225 ? 7.854 -9.380 22.806 1.00 62.22 225 LEU A C 1
ATOM 1715 O O . LEU A 1 225 ? 9.043 -9.484 23.111 1.00 62.22 225 LEU A O 1
ATOM 1719 N N . ASP A 1 226 ? 6.855 -9.738 23.609 1.00 53.84 226 ASP A N 1
ATOM 1720 C CA . ASP A 1 226 ? 7.125 -10.408 24.872 1.00 53.84 226 ASP A CA 1
ATOM 1721 C C . ASP A 1 226 ? 7.910 -11.698 24.591 1.00 53.84 226 ASP A C 1
ATOM 1723 O O . ASP A 1 226 ? 7.586 -12.479 23.693 1.00 53.84 226 ASP A O 1
ATOM 1727 N N . VAL A 1 227 ? 8.984 -11.910 25.355 1.00 49.75 227 VAL A N 1
ATOM 1728 C CA . VAL A 1 227 ? 9.976 -12.993 25.177 1.00 49.75 227 VAL A CA 1
ATOM 1729 C C . VAL A 1 227 ? 9.353 -14.387 25.384 1.00 49.75 227 VAL A C 1
ATOM 1731 O O . VAL A 1 227 ? 10.025 -15.410 25.250 1.00 49.75 227 VAL A O 1
ATOM 1734 N N . HIS A 1 228 ? 8.068 -14.457 25.728 1.00 49.66 228 HIS A N 1
ATOM 1735 C CA . HIS A 1 228 ? 7.293 -15.674 25.935 1.00 49.66 228 HIS A CA 1
ATOM 1736 C C . HIS A 1 228 ? 6.103 -15.687 24.974 1.00 49.66 228 HIS A C 1
ATOM 1738 O O . HIS A 1 228 ? 4.988 -15.309 25.311 1.00 49.66 228 HIS A O 1
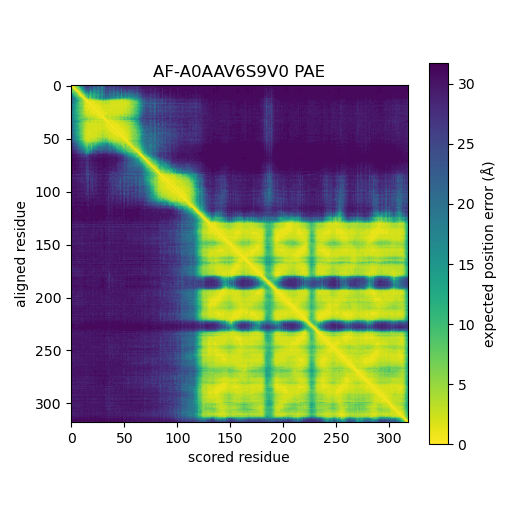ATOM 1744 N N . ASP A 1 229 ? 6.413 -16.113 23.755 1.00 52.53 229 ASP A N 1
ATOM 1745 C CA . ASP A 1 229 ? 5.530 -16.564 22.682 1.00 52.53 229 ASP A CA 1
ATOM 1746 C C . ASP A 1 229 ? 4.176 -17.109 23.194 1.00 52.53 229 ASP A C 1
ATOM 1748 O O . ASP A 1 229 ? 4.094 -18.270 23.614 1.00 52.53 229 ASP A O 1
ATOM 1752 N N . GLN A 1 230 ? 3.122 -16.273 23.185 1.00 47.69 230 GLN A N 1
ATOM 1753 C CA . GLN A 1 230 ? 1.760 -16.788 23.000 1.00 47.69 230 GLN A CA 1
ATOM 1754 C C . GLN A 1 230 ? 0.662 -15.807 22.576 1.00 47.69 230 GLN A C 1
ATOM 1756 O O . GLN A 1 230 ? -0.241 -16.279 21.907 1.00 47.69 230 GLN A O 1
ATOM 1761 N N . ASP A 1 231 ? 0.719 -14.496 22.828 1.00 54.69 231 ASP A N 1
ATOM 1762 C CA . ASP A 1 231 ? -0.322 -13.582 22.313 1.00 54.69 231 ASP A CA 1
ATOM 1763 C C . ASP A 1 231 ? 0.230 -12.169 22.096 1.00 54.69 231 ASP A C 1
ATOM 1765 O O . ASP A 1 231 ? 0.143 -11.285 22.948 1.00 54.69 231 ASP A O 1
ATOM 1769 N N . VAL A 1 232 ? 0.831 -11.940 20.928 1.00 66.69 232 VAL A N 1
ATOM 1770 C CA . VAL A 1 232 ? 1.231 -10.593 20.511 1.00 66.69 232 VAL A CA 1
ATOM 1771 C C . VAL A 1 232 ? -0.042 -9.782 20.246 1.00 66.69 232 VAL A C 1
ATOM 1773 O O . VAL A 1 232 ? -0.702 -9.968 19.223 1.00 66.69 232 VAL A O 1
ATOM 1776 N N . GLN A 1 233 ? -0.405 -8.888 21.171 1.00 81.81 233 GLN A N 1
ATOM 1777 C CA . GLN A 1 233 ? -1.589 -8.040 21.031 1.00 81.81 233 GLN A CA 1
ATOM 1778 C C . GLN A 1 233 ? -1.383 -7.028 19.897 1.00 81.81 233 GLN A C 1
ATOM 1780 O O . GLN A 1 233 ? -0.665 -6.036 20.034 1.00 81.81 233 GLN A O 1
ATOM 1785 N N . LEU A 1 234 ? -2.033 -7.290 18.767 1.00 89.81 234 LEU A N 1
ATOM 1786 C CA . LEU A 1 234 ? -2.081 -6.386 17.628 1.00 89.81 234 LEU A CA 1
ATOM 1787 C C . LEU A 1 234 ? -3.141 -5.311 17.874 1.00 89.81 234 LEU A C 1
ATOM 1789 O O . LEU A 1 234 ? -4.299 -5.615 18.163 1.00 89.81 234 LEU A O 1
ATOM 1793 N N . THR A 1 235 ? -2.751 -4.045 17.754 1.00 92.50 235 THR A N 1
ATOM 1794 C CA . THR A 1 235 ? -3.668 -2.907 17.842 1.00 92.50 235 THR A CA 1
ATOM 1795 C C . THR A 1 235 ? -3.732 -2.179 16.514 1.00 92.50 235 THR A C 1
ATOM 1797 O O . THR A 1 235 ? -2.740 -2.066 15.793 1.00 92.50 235 THR A O 1
ATOM 1800 N N . SER A 1 236 ? -4.918 -1.676 16.177 1.00 94.69 236 SER A N 1
ATOM 1801 C CA . SER A 1 236 ? -5.096 -0.860 14.982 1.00 94.69 236 SER A CA 1
ATOM 1802 C C . SER A 1 236 ? -4.191 0.371 15.052 1.00 94.69 236 SER A C 1
ATOM 1804 O O . SER A 1 236 ? -4.181 1.093 16.052 1.00 94.69 236 SER A O 1
ATOM 1806 N N . SER A 1 237 ? -3.405 0.590 14.003 1.00 94.06 237 SER A N 1
ATOM 1807 C CA . SER A 1 237 ? -2.388 1.649 13.942 1.00 94.06 237 SER A CA 1
ATOM 1808 C C . SER A 1 237 ? -2.632 2.644 12.812 1.00 94.06 237 SER A C 1
ATOM 1810 O O . SER A 1 237 ? -2.157 3.775 12.872 1.00 94.06 237 SER A O 1
ATOM 1812 N N . GLY A 1 238 ? -3.414 2.251 11.811 1.00 96.31 238 GLY A N 1
ATOM 1813 C CA . GLY A 1 238 ? -3.754 3.072 10.664 1.00 96.31 238 GLY A CA 1
ATOM 1814 C C . GLY A 1 238 ? -4.506 2.260 9.624 1.00 96.31 238 GLY A C 1
ATOM 1815 O O . GLY A 1 238 ? -4.757 1.069 9.806 1.00 96.31 238 GLY A O 1
ATOM 1816 N N . TRP A 1 239 ? -4.878 2.906 8.529 1.00 97.75 239 TRP A N 1
ATOM 1817 C CA . TRP A 1 239 ? -5.629 2.262 7.458 1.00 97.75 239 TRP A CA 1
ATOM 1818 C C . TRP A 1 239 ? -5.407 2.952 6.119 1.00 97.75 239 TRP A C 1
ATOM 1820 O O . TRP A 1 239 ? -4.936 4.086 6.054 1.00 97.75 239 TRP A O 1
ATOM 1830 N N . THR A 1 240 ? -5.754 2.280 5.032 1.00 95.81 240 THR A N 1
ATOM 1831 C CA . THR A 1 240 ? -5.751 2.881 3.701 1.00 95.81 240 THR A CA 1
ATOM 1832 C C . THR A 1 240 ? -6.940 2.404 2.878 1.00 95.81 240 THR A C 1
ATOM 1834 O O . THR A 1 240 ? -7.561 1.392 3.206 1.00 95.81 240 THR A O 1
ATOM 1837 N N . CYS A 1 241 ? -7.277 3.159 1.836 1.00 94.44 241 CYS A N 1
ATOM 1838 C CA . CYS A 1 241 ? -8.389 2.882 0.935 1.00 94.44 241 CYS A CA 1
ATOM 1839 C C . CYS A 1 241 ? -7.936 3.088 -0.512 1.00 94.44 241 CYS A C 1
ATOM 1841 O O . CYS A 1 241 ? -7.267 4.078 -0.817 1.00 94.44 241 CYS A O 1
ATOM 1843 N N . VAL A 1 242 ? -8.289 2.144 -1.382 1.00 93.06 242 VAL A N 1
ATOM 1844 C CA . VAL A 1 242 ? -7.892 2.107 -2.790 1.00 93.06 242 VAL A CA 1
ATOM 1845 C C . VAL A 1 242 ? -9.119 1.842 -3.650 1.00 93.06 242 VAL A C 1
ATOM 1847 O O . VAL A 1 242 ? -9.748 0.793 -3.525 1.00 93.06 242 VAL A O 1
ATOM 1850 N N . GLU A 1 243 ? -9.449 2.776 -4.536 1.00 92.00 243 GLU A N 1
ATOM 1851 C CA . GLU A 1 243 ? -10.458 2.569 -5.578 1.00 92.00 243 GLU A CA 1
ATOM 1852 C C . GLU A 1 243 ? -9.968 1.491 -6.552 1.00 92.00 243 GLU A C 1
ATOM 1854 O O . GLU A 1 243 ? -8.816 1.511 -6.994 1.00 92.00 243 GLU A O 1
ATOM 1859 N N . LEU A 1 244 ? -10.822 0.511 -6.851 1.00 93.44 244 LEU A N 1
ATOM 1860 C CA . LEU A 1 244 ? -10.416 -0.661 -7.628 1.00 93.44 244 LEU A CA 1
ATOM 1861 C C . LEU A 1 244 ? -10.703 -0.511 -9.118 1.00 93.44 244 LEU A C 1
ATOM 1863 O O . LEU A 1 244 ? -9.928 -1.014 -9.930 1.00 93.44 244 LEU A O 1
ATOM 1867 N N . PHE A 1 245 ? -11.784 0.179 -9.480 1.00 92.38 245 PHE A N 1
ATOM 1868 C CA . PHE A 1 245 ? -12.235 0.309 -10.862 1.00 92.38 245 PHE A CA 1
ATOM 1869 C C . PHE A 1 245 ? -12.443 1.762 -11.260 1.00 92.38 245 PHE A C 1
ATOM 1871 O O . PHE A 1 245 ? -12.943 2.564 -10.473 1.00 92.38 245 PHE A O 1
ATOM 1878 N N . ASP A 1 246 ? -12.138 2.063 -12.518 1.00 88.25 246 ASP A N 1
ATOM 1879 C CA . ASP A 1 246 ? -12.465 3.350 -13.113 1.00 88.25 246 ASP A CA 1
ATOM 1880 C C . ASP A 1 246 ? -13.932 3.419 -13.585 1.00 88.25 246 ASP A C 1
ATOM 1882 O O . ASP A 1 246 ? -14.692 2.447 -13.561 1.00 88.25 246 ASP A O 1
ATOM 1886 N N . GLN A 1 247 ? -14.332 4.592 -14.081 1.00 87.88 247 GLN A N 1
ATOM 1887 C CA . GLN A 1 247 ? -15.660 4.824 -14.665 1.00 87.88 247 GLN A CA 1
ATOM 1888 C C . GLN A 1 247 ? -15.960 3.982 -15.922 1.00 87.88 247 GLN A C 1
ATOM 1890 O O . GLN A 1 247 ? -17.101 3.941 -16.380 1.00 87.88 247 GLN A O 1
ATOM 1895 N N . TYR A 1 248 ? -14.947 3.338 -16.507 1.00 88.69 248 TYR A N 1
ATOM 1896 C CA . TYR A 1 248 ? -15.060 2.461 -17.670 1.00 88.69 248 TYR A CA 1
ATOM 1897 C C . TYR A 1 248 ? -15.051 0.978 -17.278 1.00 88.69 248 TYR A C 1
ATOM 1899 O O . TYR A 1 248 ? -14.933 0.123 -18.160 1.00 88.69 248 TYR A O 1
ATOM 1907 N N . ASN A 1 249 ? -15.207 0.666 -15.985 1.00 89.44 249 ASN A N 1
ATOM 1908 C CA . ASN A 1 249 ? -15.191 -0.689 -15.435 1.00 89.44 249 ASN A CA 1
ATOM 1909 C C . ASN A 1 249 ? -13.868 -1.433 -15.672 1.00 89.44 249 ASN A C 1
ATOM 1911 O O . ASN A 1 249 ? -13.843 -2.666 -15.713 1.00 89.44 249 ASN A O 1
ATOM 1915 N N . GLN A 1 250 ? -12.763 -0.703 -15.827 1.00 90.25 250 GLN A N 1
ATOM 1916 C CA . GLN A 1 250 ? -11.431 -1.288 -15.893 1.00 90.25 250 GLN A CA 1
ATOM 1917 C C . GLN A 1 250 ? -10.810 -1.309 -14.506 1.00 90.25 250 GLN A C 1
ATOM 1919 O O . GLN A 1 250 ? -10.884 -0.333 -13.762 1.00 90.25 250 GLN A O 1
ATOM 1924 N N . LEU A 1 251 ? -10.179 -2.431 -14.164 1.00 92.75 251 LEU A N 1
ATOM 1925 C CA . LEU A 1 251 ? -9.390 -2.534 -12.945 1.00 92.75 251 LEU A CA 1
ATOM 1926 C C . LEU A 1 251 ? -8.213 -1.554 -13.030 1.00 92.75 251 LEU A C 1
ATOM 1928 O O . LEU A 1 251 ? -7.488 -1.560 -14.030 1.00 92.75 251 LEU A O 1
ATOM 1932 N N . HIS A 1 252 ? -7.963 -0.797 -11.962 1.00 90.62 252 HIS A N 1
ATOM 1933 C CA . HIS A 1 252 ? -6.754 0.005 -11.765 1.00 90.62 252 HIS A CA 1
ATOM 1934 C C . HIS A 1 252 ? -5.527 -0.899 -11.571 1.00 90.62 252 HIS A C 1
ATOM 1936 O O . HIS A 1 252 ? -4.911 -0.956 -10.510 1.00 90.62 252 HIS A O 1
ATOM 1942 N N . SER A 1 253 ? -5.181 -1.651 -12.612 1.00 92.44 253 SER A N 1
ATOM 1943 C CA . SER A 1 253 ? -4.057 -2.579 -12.614 1.00 92.44 253 SER A CA 1
ATOM 1944 C C . SER A 1 253 ? -2.749 -1.800 -12.553 1.00 92.44 253 SER A C 1
ATOM 1946 O O . SER A 1 253 ? -2.590 -0.785 -13.232 1.00 92.44 253 SER A O 1
ATOM 1948 N N . GLY A 1 254 ? -1.802 -2.258 -11.742 1.00 92.00 254 GLY A N 1
ATOM 1949 C CA . GLY A 1 254 ? -0.533 -1.564 -11.579 1.00 92.00 254 GLY A CA 1
ATOM 1950 C C . GLY A 1 254 ? 0.155 -1.828 -10.250 1.00 92.00 254 GLY A C 1
ATOM 1951 O O . GLY A 1 254 ? -0.287 -2.641 -9.441 1.00 92.00 254 GLY A O 1
ATOM 1952 N N . HIS A 1 255 ? 1.256 -1.105 -10.057 1.00 93.12 255 HIS A N 1
ATOM 1953 C CA . HIS A 1 255 ? 2.067 -1.106 -8.846 1.00 93.12 255 HIS A CA 1
ATOM 1954 C C . HIS A 1 255 ? 1.757 0.176 -8.083 1.00 93.12 255 HIS A C 1
ATOM 1956 O O . HIS A 1 255 ? 2.069 1.270 -8.559 1.00 93.12 255 HIS A O 1
ATOM 1962 N N . TRP A 1 256 ? 1.144 0.048 -6.915 1.00 93.81 256 TRP A N 1
ATOM 1963 C CA . TRP A 1 256 ? 0.603 1.165 -6.156 1.00 93.81 256 TRP A CA 1
ATOM 1964 C C . TRP A 1 256 ? 1.348 1.375 -4.848 1.00 93.81 256 TRP A C 1
ATOM 1966 O O . TRP A 1 256 ? 1.666 0.425 -4.134 1.00 93.81 256 TRP A O 1
ATOM 1976 N N . ARG A 1 257 ? 1.606 2.644 -4.539 1.00 93.50 257 ARG A N 1
ATOM 1977 C CA . ARG A 1 257 ? 2.111 3.123 -3.255 1.00 93.50 257 ARG A CA 1
ATOM 1978 C C . ARG A 1 257 ? 1.033 3.988 -2.628 1.00 93.50 257 ARG A C 1
ATOM 1980 O O . ARG A 1 257 ? 0.655 5.010 -3.199 1.00 93.50 257 ARG A O 1
ATOM 1987 N N . VAL A 1 258 ? 0.519 3.560 -1.481 1.00 94.19 258 VAL A N 1
ATOM 1988 C CA . VAL A 1 258 ? -0.673 4.161 -0.878 1.00 94.19 258 VAL A CA 1
ATOM 1989 C C . VAL A 1 258 ? -0.372 4.576 0.562 1.00 94.19 258 VAL A C 1
ATOM 1991 O O . VAL A 1 258 ? 0.088 3.742 1.344 1.00 94.19 258 VAL A O 1
ATOM 1994 N N . PRO A 1 259 ? -0.600 5.846 0.945 1.00 94.38 259 PRO A N 1
ATOM 1995 C CA . PRO A 1 259 ? -0.335 6.302 2.304 1.00 94.38 259 PRO A CA 1
ATOM 1996 C C . PRO A 1 259 ? -1.271 5.635 3.316 1.00 94.38 259 PRO A C 1
ATOM 1998 O O . PRO A 1 259 ? -2.463 5.444 3.053 1.00 94.38 259 PRO A O 1
ATOM 2001 N N . VAL A 1 260 ? -0.726 5.320 4.493 1.00 95.38 260 VAL A N 1
ATOM 2002 C CA . VAL A 1 260 ? -1.483 4.814 5.643 1.00 95.38 260 VAL A CA 1
ATOM 2003 C C . VAL A 1 260 ? -1.910 5.989 6.514 1.00 95.38 260 VAL A C 1
ATOM 2005 O O . VAL A 1 260 ? -1.093 6.809 6.922 1.00 95.38 260 VAL A O 1
ATOM 2008 N N . ARG A 1 261 ? -3.202 6.086 6.794 1.00 95.31 261 ARG A N 1
ATOM 2009 C CA . ARG A 1 261 ? -3.848 7.230 7.435 1.00 95.31 261 ARG A CA 1
ATOM 2010 C C . ARG A 1 261 ? -4.245 6.929 8.865 1.00 95.31 261 ARG A C 1
ATOM 2012 O O . ARG A 1 261 ? -4.457 5.776 9.239 1.00 95.31 261 ARG A O 1
ATOM 2019 N N . CYS A 1 262 ? -4.336 7.991 9.656 1.00 95.75 262 CYS A N 1
ATOM 2020 C CA . CYS A 1 262 ? -4.746 7.912 11.047 1.00 95.75 262 CYS A CA 1
ATOM 2021 C C . CYS A 1 262 ? -6.183 7.389 11.183 1.00 95.75 262 CYS A C 1
ATOM 2023 O O . CYS A 1 262 ? -7.048 7.626 10.338 1.00 95.75 262 CYS A O 1
ATOM 2025 N N . LEU A 1 263 ? -6.427 6.690 12.287 1.00 96.69 263 LEU A N 1
ATOM 2026 C CA . LEU A 1 263 ? -7.743 6.206 12.696 1.00 96.69 263 LEU A CA 1
ATOM 2027 C C . LEU A 1 263 ? -8.699 7.365 13.044 1.00 96.69 263 LEU A C 1
ATOM 2029 O O . LEU A 1 263 ? -8.231 8.458 13.378 1.00 96.69 263 LEU A O 1
ATOM 2033 N N . PRO A 1 264 ? -10.028 7.136 13.045 1.00 95.56 264 PRO A N 1
ATOM 2034 C CA . PRO A 1 264 ? -10.733 5.870 12.783 1.00 95.56 264 PRO A CA 1
ATOM 2035 C C . PRO A 1 264 ? -10.838 5.517 11.291 1.00 95.56 264 PRO A C 1
ATOM 2037 O O . PRO A 1 264 ? -10.707 6.384 10.432 1.00 95.56 264 PRO A O 1
ATOM 2040 N N . VAL A 1 265 ? -11.110 4.241 10.995 1.00 94.81 265 VAL A N 1
ATOM 2041 C CA . VAL A 1 265 ? -11.395 3.761 9.632 1.00 94.81 265 VAL A CA 1
ATOM 2042 C C . VAL A 1 265 ? -12.710 4.369 9.139 1.00 94.81 265 VAL A C 1
ATOM 2044 O O . VAL A 1 265 ? -13.725 4.298 9.833 1.00 94.81 265 VAL A O 1
ATOM 2047 N N . GLN A 1 266 ? -12.699 4.981 7.952 1.00 92.88 266 GLN A N 1
ATOM 2048 C CA . GLN A 1 266 ? -13.871 5.640 7.358 1.00 92.88 266 GLN A CA 1
ATOM 2049 C C . GLN A 1 266 ? -14.025 5.244 5.876 1.00 92.88 266 GLN A C 1
ATOM 2051 O O . GLN A 1 266 ? -13.644 6.006 4.986 1.00 92.88 266 GLN A O 1
ATOM 2056 N N . PRO A 1 267 ? -14.587 4.056 5.581 1.00 89.25 267 PRO A N 1
ATOM 2057 C CA . PRO A 1 267 ? -14.596 3.476 4.233 1.00 89.25 267 PRO A CA 1
ATOM 2058 C C . PRO A 1 267 ? -15.498 4.223 3.236 1.00 89.25 267 PRO A C 1
ATOM 2060 O O . PRO A 1 267 ? -15.393 4.014 2.034 1.00 89.25 267 PRO A O 1
ATOM 2063 N N . SER A 1 268 ? -16.388 5.095 3.716 1.00 88.75 268 SER A N 1
ATOM 2064 C CA . SER A 1 268 ? -17.329 5.866 2.895 1.00 88.75 268 SER A CA 1
ATOM 2065 C C . SER A 1 268 ? -16.746 7.158 2.307 1.00 88.75 268 SER A C 1
ATOM 2067 O O . SER A 1 268 ? -17.469 7.899 1.644 1.00 88.7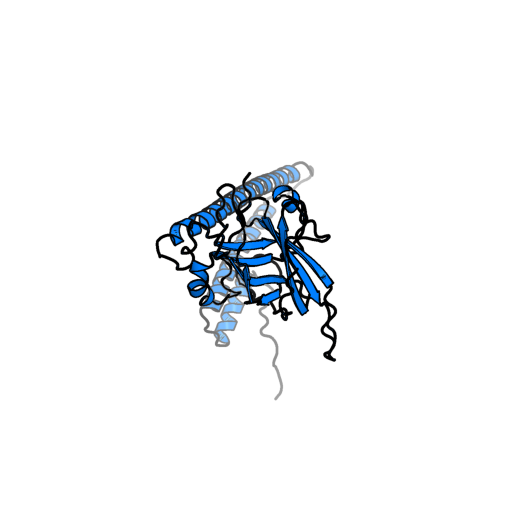5 268 SER A O 1
ATOM 2069 N N . LEU A 1 269 ? -15.488 7.495 2.608 1.00 86.62 269 LEU A N 1
ATOM 2070 C CA . LEU A 1 269 ? -14.858 8.718 2.110 1.00 86.62 269 LEU A CA 1
ATOM 2071 C C . LEU A 1 269 ? -14.373 8.554 0.670 1.00 86.62 269 LEU A C 1
ATOM 2073 O O . LEU A 1 269 ? -13.781 7.536 0.321 1.00 86.62 269 LEU A O 1
ATOM 2077 N N . ASN A 1 270 ? -14.537 9.603 -0.134 1.00 82.44 270 ASN A N 1
ATOM 2078 C CA . ASN A 1 270 ? -13.905 9.677 -1.452 1.00 82.44 270 ASN A CA 1
ATOM 2079 C C . ASN A 1 270 ? -12.418 10.067 -1.346 1.00 82.44 270 ASN A C 1
ATOM 2081 O O . ASN A 1 270 ? -11.963 10.542 -0.302 1.00 82.44 270 ASN A O 1
ATOM 2085 N N . ILE A 1 271 ? -11.662 9.945 -2.442 1.00 80.62 271 ILE A N 1
ATOM 2086 C CA . ILE A 1 271 ? -10.216 10.222 -2.453 1.00 80.62 271 ILE A CA 1
ATOM 2087 C C . ILE A 1 271 ? -9.840 11.641 -1.982 1.00 80.62 271 ILE A C 1
ATOM 2089 O O . ILE A 1 271 ? -8.845 11.822 -1.276 1.00 80.62 271 ILE A O 1
ATOM 2093 N N . THR A 1 272 ? -10.642 12.661 -2.313 1.00 83.75 272 THR A N 1
ATOM 2094 C CA . THR A 1 272 ? -10.351 14.058 -1.934 1.00 83.75 272 THR A CA 1
ATOM 2095 C C . THR A 1 272 ? -10.540 14.295 -0.438 1.00 83.75 272 THR A C 1
ATOM 2097 O O . THR A 1 272 ? -9.701 14.929 0.198 1.00 83.75 272 THR A O 1
ATOM 2100 N N . GLN A 1 273 ? -11.591 13.721 0.147 1.00 86.81 273 GLN A N 1
ATOM 2101 C CA . GLN A 1 273 ? -11.831 13.731 1.588 1.00 86.81 273 GLN A CA 1
ATOM 2102 C C . GLN A 1 273 ? -10.788 12.893 2.320 1.00 86.81 273 GLN A C 1
ATOM 2104 O O . GLN A 1 273 ? -10.254 13.325 3.339 1.00 86.81 273 GLN A O 1
ATOM 2109 N N . LEU A 1 274 ? -10.441 11.728 1.776 1.00 86.31 274 LEU A N 1
ATOM 2110 C CA . LEU A 1 274 ? -9.426 10.848 2.332 1.00 86.31 274 LEU A CA 1
ATOM 2111 C C . LEU A 1 274 ? -8.076 11.574 2.460 1.00 86.31 274 LEU A C 1
ATOM 2113 O O . LEU A 1 274 ? -7.419 11.459 3.492 1.00 86.31 274 LEU A O 1
ATOM 2117 N N . ASN A 1 275 ? -7.707 12.399 1.470 1.00 87.06 275 ASN A N 1
ATOM 2118 C CA . ASN A 1 275 ? -6.498 13.233 1.483 1.00 87.06 275 ASN A CA 1
ATOM 2119 C C . ASN A 1 275 ? -6.437 14.265 2.619 1.00 87.06 275 ASN A C 1
ATOM 2121 O O . ASN A 1 275 ? -5.344 14.727 2.939 1.00 87.06 275 ASN A O 1
ATOM 2125 N N . THR A 1 276 ? -7.561 14.592 3.259 1.00 89.88 276 THR A N 1
ATOM 2126 C CA . THR A 1 276 ? -7.584 15.478 4.435 1.00 89.88 276 THR A CA 1
ATOM 2127 C C . THR A 1 276 ? -7.166 14.773 5.725 1.00 89.88 276 THR A C 1
ATOM 2129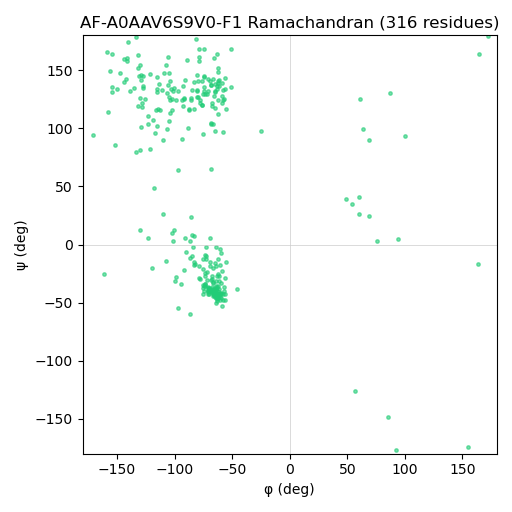 O O . THR A 1 276 ? -6.784 15.439 6.688 1.00 89.88 276 THR A O 1
ATOM 2132 N N . ILE A 1 277 ? -7.206 13.436 5.757 1.00 92.62 277 ILE A N 1
ATOM 2133 C CA . ILE A 1 277 ? -6.812 12.663 6.934 1.00 92.62 277 ILE A CA 1
ATOM 2134 C C . ILE A 1 277 ? -5.281 12.576 6.985 1.00 92.62 277 ILE A C 1
ATOM 2136 O O . ILE A 1 277 ? -4.672 12.125 6.003 1.00 92.62 277 ILE A O 1
ATOM 2140 N N . PRO A 1 278 ? -4.653 12.943 8.120 1.00 93.38 278 PRO A N 1
ATOM 2141 C CA . PRO A 1 278 ? -3.210 12.847 8.291 1.00 93.38 278 PRO A CA 1
ATOM 2142 C C . PRO A 1 278 ? -2.673 11.433 8.048 1.00 93.38 278 PRO A C 1
ATOM 2144 O O . PRO A 1 278 ? -3.296 10.437 8.426 1.00 93.38 278 PRO A O 1
ATOM 2147 N N . GLN A 1 279 ? -1.488 11.358 7.446 1.00 93.38 279 GLN A N 1
ATOM 2148 C CA . GLN A 1 279 ? -0.727 10.120 7.315 1.00 93.38 279 GLN A CA 1
ATOM 2149 C C . GLN A 1 279 ? -0.085 9.738 8.659 1.00 93.38 279 GLN A C 1
ATOM 2151 O O . GLN A 1 279 ? 0.348 10.602 9.425 1.00 93.38 279 GLN A O 1
ATOM 2156 N N . VAL A 1 280 ? 0.004 8.437 8.940 1.00 92.31 280 VAL A N 1
ATOM 2157 C CA . VAL A 1 280 ? 0.730 7.892 10.093 1.00 92.31 280 VAL A CA 1
ATOM 2158 C C . VAL A 1 280 ? 2.225 7.959 9.796 1.00 92.31 280 VAL A C 1
ATOM 2160 O O . VAL A 1 280 ? 2.784 7.088 9.131 1.00 92.31 280 VAL A O 1
ATOM 2163 N N . GLY A 1 281 ? 2.882 9.027 10.250 1.00 89.19 281 GLY A N 1
ATOM 2164 C CA . GLY A 1 281 ? 4.291 9.269 9.937 1.00 89.19 281 GLY A CA 1
ATOM 2165 C C . GLY A 1 281 ? 4.521 9.315 8.423 1.00 89.19 281 GLY A C 1
ATOM 2166 O O . GLY A 1 281 ? 3.849 10.057 7.713 1.00 89.19 281 GLY A O 1
ATOM 2167 N N . ASN A 1 282 ? 5.455 8.503 7.932 1.00 89.25 282 ASN A N 1
ATOM 2168 C CA . ASN A 1 282 ? 5.719 8.290 6.506 1.00 89.25 282 ASN A CA 1
ATOM 2169 C C . ASN A 1 282 ? 5.308 6.881 6.041 1.00 89.25 282 ASN A C 1
ATOM 2171 O O . ASN A 1 282 ? 5.890 6.351 5.096 1.00 89.25 282 ASN A O 1
ATOM 2175 N N . MET A 1 283 ? 4.345 6.259 6.727 1.00 92.00 283 MET A N 1
ATOM 2176 C CA . MET A 1 283 ? 3.961 4.874 6.489 1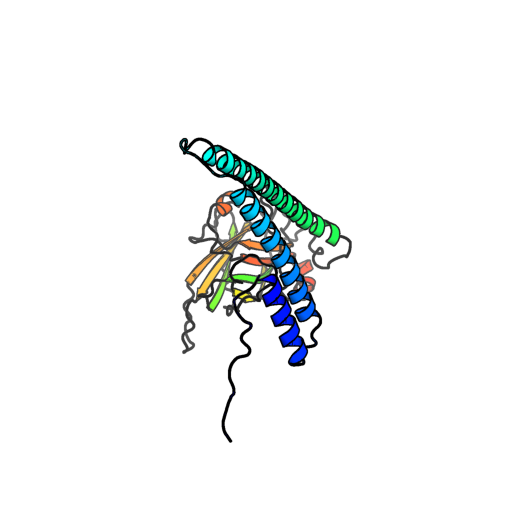.00 92.00 283 MET A CA 1
ATOM 2177 C C . MET A 1 283 ? 3.148 4.712 5.206 1.00 92.00 283 MET A C 1
ATOM 2179 O O . MET A 1 283 ? 2.192 5.457 4.967 1.00 92.00 283 MET A O 1
ATOM 2183 N N . GLU A 1 284 ? 3.518 3.736 4.380 1.00 94.94 284 GLU A N 1
ATOM 2184 C CA . GLU A 1 284 ? 2.911 3.501 3.067 1.00 94.94 284 GLU A CA 1
ATOM 2185 C C . GLU A 1 284 ? 2.832 2.006 2.758 1.00 94.94 284 GLU A C 1
ATOM 2187 O O . GLU A 1 284 ? 3.770 1.254 3.024 1.00 94.94 284 GLU A O 1
ATOM 2192 N N . LEU A 1 285 ? 1.723 1.583 2.155 1.00 96.69 285 LEU A N 1
ATOM 2193 C CA . LEU A 1 285 ? 1.532 0.239 1.627 1.00 96.69 285 LEU A CA 1
ATOM 2194 C C . LEU A 1 285 ? 1.959 0.197 0.155 1.00 96.69 285 LEU A C 1
ATOM 2196 O O . LEU A 1 285 ? 1.450 0.967 -0.662 1.00 96.69 285 LEU A O 1
ATOM 2200 N N . CYS A 1 286 ? 2.862 -0.721 -0.184 1.00 96.56 286 CYS A N 1
ATOM 2201 C CA . CYS A 1 286 ? 3.176 -1.084 -1.560 1.00 96.56 286 CYS A CA 1
ATOM 2202 C C . CYS A 1 286 ? 2.418 -2.361 -1.929 1.00 96.56 286 CYS A C 1
ATOM 2204 O O . CYS A 1 286 ? 2.542 -3.389 -1.257 1.00 96.56 286 CYS A O 1
ATOM 2206 N N . MET A 1 287 ? 1.635 -2.291 -3.000 1.00 96.44 287 MET A N 1
ATOM 2207 C CA . MET A 1 287 ? 0.799 -3.395 -3.462 1.00 96.44 287 MET A CA 1
ATOM 2208 C C . MET A 1 287 ? 0.729 -3.443 -4.985 1.00 96.44 287 MET A C 1
ATOM 2210 O O . MET A 1 287 ? 0.929 -2.426 -5.654 1.00 96.44 287 MET A O 1
ATOM 2214 N N . ARG A 1 288 ? 0.375 -4.603 -5.539 1.00 95.38 288 ARG A N 1
ATOM 2215 C CA . ARG A 1 288 ? 0.015 -4.741 -6.955 1.00 95.38 288 ARG A CA 1
ATOM 2216 C C . ARG A 1 288 ? -1.437 -5.151 -7.101 1.00 95.38 288 ARG A C 1
ATOM 2218 O O . ARG A 1 288 ? -1.898 -6.075 -6.433 1.00 95.38 288 ARG A O 1
ATOM 2225 N N . LEU A 1 289 ? -2.134 -4.473 -8.003 1.00 95.12 289 LEU A N 1
ATOM 2226 C CA . LEU A 1 289 ? -3.452 -4.871 -8.485 1.00 95.12 289 LEU A CA 1
ATOM 2227 C C . LEU A 1 289 ? -3.288 -5.457 -9.880 1.00 95.12 289 LEU A C 1
ATOM 2229 O O . LEU A 1 289 ? -2.700 -4.824 -10.758 1.00 95.12 289 LEU A O 1
ATOM 2233 N N . VAL A 1 290 ? -3.762 -6.684 -10.069 1.00 94.88 290 VAL A N 1
ATOM 2234 C CA . VAL A 1 290 ? -3.459 -7.482 -11.258 1.00 94.88 290 VAL A CA 1
ATOM 2235 C C . VAL A 1 290 ? -4.722 -8.203 -11.715 1.00 94.88 290 VAL A C 1
ATOM 2237 O O . VAL A 1 290 ? -5.391 -8.843 -10.909 1.00 94.88 290 VAL A O 1
ATOM 2240 N N . ASN A 1 291 ? -5.052 -8.141 -13.006 1.00 94.62 291 ASN A N 1
ATOM 2241 C CA . ASN A 1 291 ? -6.108 -8.990 -13.566 1.00 94.62 291 ASN A CA 1
ATOM 2242 C C . ASN A 1 291 ? -5.734 -10.469 -13.406 1.00 94.62 291 ASN A C 1
ATOM 2244 O O . ASN A 1 291 ? -4.586 -10.831 -13.642 1.00 94.62 291 ASN A O 1
ATOM 2248 N N . SER A 1 292 ? -6.686 -11.354 -13.102 1.00 94.25 292 SER A N 1
ATOM 2249 C CA . SER A 1 292 ? -6.373 -12.774 -12.849 1.00 94.25 292 SER A CA 1
ATOM 2250 C C . SER A 1 292 ? -5.630 -13.477 -13.992 1.00 94.25 292 SER A C 1
ATOM 2252 O O . SER A 1 292 ? -4.832 -14.372 -13.750 1.00 94.25 292 SER A O 1
ATOM 2254 N N . ARG A 1 293 ? -5.823 -13.043 -15.241 1.00 90.69 293 ARG A N 1
ATOM 2255 C CA . ARG A 1 293 ? -5.094 -13.566 -16.411 1.00 90.69 293 ARG A CA 1
ATOM 2256 C C . ARG A 1 293 ? -3.572 -13.342 -16.355 1.00 90.69 293 ARG A C 1
ATOM 2258 O O . ARG A 1 293 ? -2.831 -14.066 -17.007 1.00 90.69 293 ARG A O 1
ATOM 2265 N N . ASP A 1 294 ? -3.132 -12.323 -15.616 1.00 91.00 294 ASP A N 1
ATOM 2266 C CA . ASP A 1 294 ? -1.736 -11.891 -15.504 1.00 91.00 294 ASP A CA 1
ATOM 2267 C C . ASP A 1 294 ? -1.093 -12.399 -14.190 1.00 91.00 294 ASP A C 1
ATOM 2269 O O . ASP A 1 294 ? 0.070 -12.107 -13.902 1.00 91.00 294 ASP A O 1
ATOM 2273 N N . GLU A 1 295 ? -1.836 -13.179 -13.389 1.00 91.88 295 GLU A N 1
ATOM 2274 C CA . GLU A 1 295 ? -1.425 -13.681 -12.070 1.00 91.88 295 GLU A CA 1
ATOM 2275 C C . GLU A 1 295 ? -0.113 -14.470 -12.116 1.00 91.88 295 GLU A C 1
ATOM 2277 O O . GLU A 1 295 ? 0.776 -14.232 -11.294 1.00 91.88 295 GLU A O 1
ATOM 2282 N N . ASP A 1 296 ? 0.018 -15.401 -13.062 1.00 91.25 296 ASP A N 1
ATOM 2283 C CA . ASP A 1 296 ? 1.174 -16.298 -13.144 1.00 91.25 296 ASP A CA 1
ATOM 2284 C C . ASP A 1 296 ? 2.468 -15.516 -13.384 1.00 91.25 296 ASP A C 1
ATOM 2286 O O . ASP A 1 296 ? 3.479 -15.750 -12.723 1.00 91.25 296 ASP A O 1
ATOM 2290 N N . VAL A 1 297 ? 2.419 -14.525 -14.280 1.00 88.88 297 VAL A N 1
ATOM 2291 C CA . VAL A 1 297 ? 3.567 -13.663 -14.599 1.00 88.88 297 VAL A CA 1
ATOM 2292 C C . VAL A 1 297 ? 3.950 -12.815 -13.388 1.00 88.88 297 VAL A C 1
ATOM 2294 O O . VAL A 1 297 ? 5.129 -12.702 -13.056 1.00 88.88 297 VAL A O 1
ATOM 2297 N N . GLN A 1 298 ? 2.961 -12.246 -12.697 1.00 90.31 298 GLN A N 1
ATOM 2298 C CA . GLN A 1 298 ? 3.195 -11.380 -11.541 1.00 90.31 298 GLN A CA 1
ATOM 2299 C C . GLN A 1 298 ? 3.630 -12.156 -10.291 1.00 90.31 298 GLN A C 1
ATOM 2301 O O . GLN A 1 298 ? 4.372 -11.620 -9.470 1.00 90.31 298 GLN A O 1
ATOM 2306 N N . THR A 1 299 ? 3.254 -13.430 -10.159 1.00 90.62 299 THR A N 1
ATOM 2307 C CA . THR A 1 299 ? 3.690 -14.293 -9.047 1.00 90.62 299 THR A CA 1
ATOM 2308 C C . THR A 1 299 ? 5.208 -14.517 -9.044 1.00 90.62 299 THR A C 1
ATOM 2310 O O . THR A 1 299 ? 5.790 -14.712 -7.982 1.00 90.62 299 THR A O 1
ATOM 2313 N N . LEU A 1 300 ? 5.868 -14.442 -10.205 1.00 88.94 300 LEU A N 1
ATOM 2314 C CA . LEU A 1 300 ? 7.323 -14.610 -10.326 1.00 88.94 300 LEU A CA 1
ATOM 2315 C C . LEU A 1 300 ? 8.127 -13.391 -9.851 1.00 88.94 300 LEU A C 1
ATOM 2317 O O . LEU A 1 300 ? 9.347 -13.475 -9.718 1.00 88.94 300 LEU A O 1
ATOM 2321 N N . MET A 1 301 ? 7.473 -12.249 -9.636 1.00 86.81 301 MET A N 1
ATOM 2322 C CA . MET A 1 301 ? 8.135 -11.037 -9.166 1.00 86.81 301 MET A CA 1
ATOM 2323 C C . MET A 1 301 ? 8.196 -11.024 -7.639 1.00 86.81 301 MET A C 1
ATOM 2325 O O . MET A 1 301 ? 7.166 -10.921 -6.968 1.00 86.81 301 MET A O 1
ATOM 2329 N N . GLU A 1 302 ? 9.415 -11.071 -7.104 1.00 87.88 302 GLU A N 1
ATOM 2330 C CA . GLU A 1 302 ? 9.672 -10.921 -5.674 1.00 87.88 302 GLU A CA 1
ATOM 2331 C C . GLU A 1 302 ? 9.770 -9.436 -5.283 1.00 87.88 302 GLU A C 1
ATOM 2333 O O . GLU A 1 302 ? 10.465 -8.659 -5.952 1.00 87.88 302 GLU A O 1
ATOM 2338 N N . PRO A 1 303 ? 9.095 -9.014 -4.202 1.00 89.50 303 PRO A N 1
ATOM 2339 C CA . PRO A 1 303 ? 9.172 -7.639 -3.741 1.00 89.50 303 PRO A CA 1
ATOM 2340 C C . PRO A 1 303 ? 10.521 -7.338 -3.078 1.00 89.50 303 PRO A C 1
ATOM 2342 O O . PRO A 1 303 ? 10.960 -8.031 -2.164 1.00 89.50 303 PRO A O 1
ATOM 2345 N N . ASP A 1 304 ? 11.159 -6.251 -3.517 1.00 86.81 304 ASP A N 1
ATOM 2346 C CA . ASP A 1 304 ? 12.456 -5.795 -3.013 1.00 86.81 304 ASP A CA 1
ATOM 2347 C C . ASP A 1 304 ? 12.317 -4.415 -2.336 1.00 86.81 304 ASP A C 1
ATOM 2349 O O . ASP A 1 304 ? 12.021 -3.421 -3.017 1.00 86.81 304 ASP A O 1
ATOM 2353 N N . PRO A 1 305 ? 12.558 -4.308 -1.012 1.00 86.00 305 PRO A N 1
ATOM 2354 C CA . PRO A 1 305 ? 12.435 -3.052 -0.271 1.00 86.00 305 PRO A CA 1
ATOM 2355 C C . PRO A 1 305 ? 13.440 -1.978 -0.720 1.00 86.00 305 PRO A C 1
ATOM 2357 O O . PRO A 1 305 ? 13.226 -0.794 -0.458 1.00 86.00 305 PRO A O 1
ATOM 2360 N N . SER A 1 306 ? 14.518 -2.351 -1.416 1.00 83.38 306 SER A N 1
ATOM 2361 C CA . SER A 1 306 ? 15.496 -1.408 -1.971 1.00 83.38 306 SER A CA 1
ATOM 2362 C C . SER A 1 306 ? 15.071 -0.817 -3.324 1.00 83.38 306 SER A C 1
ATOM 2364 O O . SER A 1 306 ? 15.571 0.236 -3.731 1.00 83.38 306 SER A O 1
ATOM 2366 N N . ARG A 1 307 ? 14.109 -1.445 -4.016 1.00 83.19 307 ARG A N 1
ATOM 2367 C CA . ARG A 1 307 ? 13.687 -1.095 -5.383 1.00 83.19 307 ARG A CA 1
ATOM 2368 C C . ARG A 1 307 ? 12.228 -0.649 -5.457 1.00 83.19 307 ARG A C 1
ATOM 2370 O O . ARG A 1 307 ? 11.499 -1.052 -6.351 1.00 83.19 307 ARG A O 1
ATOM 2377 N N . THR A 1 308 ? 11.797 0.256 -4.586 1.00 86.44 308 THR A N 1
ATOM 2378 C CA . THR A 1 308 ? 10.381 0.675 -4.479 1.00 86.44 308 THR A CA 1
ATOM 2379 C C . THR A 1 308 ? 9.963 1.813 -5.421 1.00 86.44 308 THR A C 1
ATOM 2381 O O . THR A 1 308 ? 8.819 2.258 -5.395 1.00 86.44 308 THR A O 1
ATOM 2384 N N . ARG A 1 309 ? 10.861 2.287 -6.296 1.00 83.31 309 ARG A N 1
ATOM 2385 C CA . ARG A 1 309 ? 10.606 3.429 -7.203 1.00 83.31 309 ARG A CA 1
ATOM 2386 C C . ARG A 1 309 ? 9.542 3.171 -8.272 1.00 83.31 309 ARG A C 1
ATOM 2388 O O . ARG A 1 309 ? 9.025 4.119 -8.847 1.00 83.31 309 ARG A O 1
ATOM 2395 N N . HIS A 1 310 ? 9.256 1.906 -8.563 1.00 83.31 310 HIS A N 1
ATOM 2396 C CA . HIS A 1 310 ? 8.296 1.520 -9.593 1.00 83.31 310 HIS A CA 1
ATOM 2397 C C . HIS A 1 310 ? 6.840 1.542 -9.098 1.00 83.31 310 HIS A C 1
ATOM 2399 O O . HIS A 1 310 ? 5.926 1.538 -9.923 1.00 83.31 310 HIS A O 1
ATOM 2405 N N . TYR A 1 311 ? 6.613 1.596 -7.778 1.00 89.50 311 TYR A N 1
ATOM 2406 C CA . TYR A 1 311 ? 5.280 1.806 -7.218 1.00 89.50 311 TYR A CA 1
ATOM 2407 C C . TYR A 1 311 ? 4.878 3.273 -7.372 1.00 89.50 311 TYR A C 1
ATOM 2409 O O . TYR A 1 311 ? 5.623 4.183 -7.000 1.00 89.50 311 TYR A O 1
ATOM 2417 N N . LYS A 1 312 ? 3.686 3.498 -7.917 1.00 89.75 312 LYS A N 1
ATOM 2418 C CA . LYS A 1 312 ? 3.152 4.816 -8.261 1.00 89.75 312 LYS A CA 1
ATOM 2419 C C . LYS A 1 312 ? 2.090 5.225 -7.247 1.00 89.75 312 LYS A C 1
ATOM 2421 O O . LYS A 1 312 ? 1.351 4.388 -6.736 1.00 89.75 312 LYS A O 1
ATOM 2426 N N . TYR A 1 313 ? 1.987 6.520 -6.983 1.00 85.50 313 TYR A N 1
ATOM 2427 C CA . TYR A 1 313 ? 0.841 7.057 -6.256 1.00 85.50 313 TYR A CA 1
ATOM 2428 C C . TYR A 1 313 ? -0.375 7.090 -7.181 1.00 85.50 313 TYR A C 1
ATOM 2430 O O . TYR A 1 313 ? -0.239 7.373 -8.375 1.00 85.50 313 TYR A O 1
ATOM 2438 N N . LEU A 1 314 ? -1.560 6.821 -6.633 1.00 69.62 314 LEU A N 1
ATOM 2439 C CA . LEU A 1 314 ? -2.812 7.081 -7.342 1.00 69.62 314 LEU A CA 1
ATOM 2440 C C . LEU A 1 314 ? -2.865 8.575 -7.673 1.00 69.62 314 LEU A C 1
ATOM 2442 O O . LEU A 1 314 ? -2.738 9.422 -6.786 1.00 69.62 314 LEU A O 1
ATOM 2446 N N . ALA A 1 315 ? -2.976 8.895 -8.963 1.00 55.66 315 ALA A N 1
ATOM 2447 C CA . ALA A 1 315 ? -3.088 10.274 -9.403 1.00 55.66 315 ALA A CA 1
ATOM 2448 C C . ALA A 1 315 ? -4.372 10.859 -8.811 1.00 55.66 315 ALA A C 1
ATOM 2450 O O . ALA A 1 315 ? -5.455 10.314 -9.015 1.00 55.66 315 ALA A O 1
ATOM 2451 N N . VAL A 1 316 ? -4.246 11.967 -8.079 1.00 44.38 316 VAL A N 1
ATOM 2452 C CA . VAL A 1 316 ? -5.398 12.770 -7.674 1.00 44.38 316 VAL A CA 1
ATOM 2453 C C . VAL A 1 316 ? -5.986 13.323 -8.966 1.00 44.38 316 VAL A C 1
ATOM 2455 O O . VAL A 1 316 ? -5.445 14.269 -9.537 1.00 44.38 316 VAL A O 1
ATOM 2458 N N . VAL A 1 317 ? -7.027 12.678 -9.489 1.00 33.25 317 VAL A N 1
ATOM 2459 C CA . VAL A 1 317 ? -7.817 13.260 -10.571 1.00 33.25 317 VAL A CA 1
ATOM 2460 C C . VAL A 1 317 ? -8.507 14.474 -9.953 1.00 33.25 317 VAL A C 1
ATOM 2462 O O . VAL A 1 317 ? -9.383 14.328 -9.101 1.00 33.25 317 VAL A O 1
ATOM 2465 N N . GLY A 1 318 ? -7.983 15.656 -10.278 1.00 27.95 318 GLY A N 1
ATOM 2466 C CA . GLY A 1 318 ? -8.581 16.950 -9.953 1.00 27.95 318 GLY A CA 1
ATOM 2467 C C . GLY A 1 318 ? -9.672 17.334 -10.937 1.00 27.95 318 GLY A C 1
ATOM 2468 O O . GLY A 1 318 ? -9.670 16.789 -12.065 1.00 27.95 318 GLY A O 1
#

Nearest PDB structures (foldseek):
  8dd8-assembly1_A  TM=5.613E-01  e=2.176E-05  Homo sapiens
  3l4c-assembly1_A  TM=5.733E-01  e=9.917E-06  Homo sapiens
  8exv-assembly1_A  TM=5.821E-01  e=1.644E-05  Homo sapiens
  3l4c-assembly2_B  TM=5.806E-01  e=1.644E-05  Homo sapiens
  8w9a-assembly1_A  TM=5.885E-01  e=4.036E-05  Homo sapiens

pLDDT: mean 78.44, std 19.87, range [27.95, 98.0]

Solvent-accessible surface area (backbone atoms only — not comparable to full-atom values): 18424 Å² total; per-residue (Å²): 135,86,88,81,96,77,79,91,67,77,73,88,82,66,59,65,32,57,47,41,50,51,51,53,51,50,42,45,74,74,68,53,77,59,66,66,62,53,49,52,44,50,52,54,24,52,52,36,44,54,53,51,52,56,52,50,52,57,53,54,63,62,70,75,70,82,86,84,83,89,83,92,70,81,66,65,58,59,56,50,48,52,55,51,52,52,48,51,52,52,50,52,49,47,54,52,49,52,54,48,49,48,52,49,47,58,47,47,57,52,44,53,68,56,68,55,67,84,55,92,56,82,81,67,70,53,54,100,54,90,62,47,42,74,61,18,32,32,40,34,44,32,34,36,40,31,37,54,87,60,42,46,30,40,29,44,37,37,31,39,27,43,82,47,39,76,55,74,74,73,45,74,47,80,72,34,64,45,41,82,37,77,78,58,99,82,59,93,59,97,62,59,40,18,27,32,72,59,73,41,78,46,78,46,62,59,42,79,72,37,62,56,30,27,44,36,37,38,33,26,33,17,67,64,80,68,95,70,88,82,75,78,70,64,38,85,64,25,29,37,79,42,75,41,24,41,96,82,45,30,60,63,40,39,44,35,39,41,64,24,21,49,72,76,90,65,75,65,58,53,75,74,60,50,68,72,52,57,57,43,79,70,21,28,42,35,35,35,35,40,51,44,92,51,43,73,69,54,68,72,60,78,78,51,91,91,64,58,82,74,40,37,65,80,77,81,85,124

Sequence (318 aa):
MHQDNSKLVPPADGPLSAQIKALRQAYVHSGGSDPGIIAQMVDLQTDAQSVEKNQATASAEARRKNPEHCILDSTREASQRGTTWELLLLEQQNQRLEEEILRIQWARERNQNYEGRHILDPVDSLGPAPYDPAAGFVIFFDLVLGVTASQKALCLVAALYSEGVEVGPQTPLPPVKCLPGVSSAYSHSLTPGNYALLSVKQPVPRVQPSSSLCLVVEMQAAHDLDVHDQDVQLTSSGWTCVELFDQYNQLHSGHWRVPVRCLPVQPSLNITQLNTIPQVGNMELCMRLVNSRDEDVQTLMEPDPSRTRHYKYLAVVG

Radius of gyration: 32.18 Å; Cα contacts (8 Å, |Δi|>4): 466; chains: 1; bounding box: 91×82×55 Å

Secondary structure (DSSP, 8-state):
--------PPPS-S-HHHHHHHHHHHHHHTT---HHHHHHHHHHHHHHHHHHHHHHHHHHHHTT--------STTHHHHHHHHHHHHHHHHHHHHHHHHHHHHHHHHHHHHHHHHGGGS--GGGGG-S----TTT-EEEEEEEEEEE-TT--EEEEEEEEEETTEE-S--EEPPPEE-BPPP--TT--SSSPPEEEEEEEEEEE-SPPP-TTEEEEEEEEEES---SS-S----EEEEEEEEE-B-TTS-B--EEEEEEEEPSSP-TT--HHHHTTSPEEEEEEEEEEEEEGGGHHHHHT----TT-GGG-BPPP---

Organism: Solea senegalensis (NCBI:txid28829)

Foldseek 3Di:
DDDDDDDPPPPPPDQPLVNLVVVLVVCVVVVNDDPVVNVVSVVVSVVSVVVVVVVVVVVVVVPPDDDDDDDPDDPVVVVVVVVVVVVVVVVVVVVVVVVVVVVVVVVVVVVVVVVVPPDDDPQCVQPFDDFDLQFAWKKWQFKKFQAAPLFFKKKKWKFKDFLQHTDDDIDIADIFTWAAADDDPPDPPPGGGIMTGRRDMDGDGNHFQDQRMKMKMWMWTARDDPPDDDDRDTDTAFMWIGRQADPVSIGPFHWAKTFTFGDDDGHNDDPVRVVVTDGRRRMITIMGMHRSVCVVVVNPDHRDSVPNPRHDYDDPPD

InterPro domains:
  IPR038800 Coiled-coil domain-containing protein 17 [PTHR33820] (115-314)
  IPR060404 CCDC17, C-terminal domain [PF28455] (138-311)
  IPR060405 CCDC17, middle coiled-coil domain [PF28454] (14-105)